Protein AF-A0A0F6SR73-F1 (afdb_monomer_lite)

Organism: NCBI:txid92706

Structure (mmCIF, N/CA/C/O backbone):
data_AF-A0A0F6SR73-F1
#
_entry.id   AF-A0A0F6SR73-F1
#
loop_
_atom_site.group_PDB
_atom_site.id
_atom_site.type_symbol
_atom_site.label_atom_id
_atom_site.label_alt_id
_atom_site.label_comp_id
_atom_site.label_asym_id
_atom_site.label_entity_id
_atom_site.label_seq_id
_atom_site.pdbx_PDB_ins_code
_atom_site.Cartn_x
_atom_site.Cartn_y
_atom_site.Cartn_z
_atom_site.occupancy
_atom_site.B_iso_or_equiv
_atom_site.auth_seq_id
_atom_site.auth_comp_id
_atom_site.auth_asym_id
_atom_site.auth_atom_id
_atom_site.pdbx_PDB_model_num
ATOM 1 N N . MET A 1 1 ? 12.366 27.477 107.541 1.00 44.00 1 MET A N 1
ATOM 2 C CA . MET A 1 1 ? 12.687 28.907 107.721 1.00 44.00 1 MET A CA 1
ATOM 3 C C . MET A 1 1 ? 12.053 29.661 106.568 1.00 44.00 1 MET A C 1
ATOM 5 O O . MET A 1 1 ? 12.376 29.360 105.429 1.00 44.00 1 MET A O 1
ATOM 9 N N . SER A 1 2 ? 11.063 30.504 106.866 1.00 47.75 2 SER A N 1
ATOM 10 C CA . SER A 1 2 ? 10.222 31.200 105.885 1.00 47.75 2 SER A CA 1
ATOM 11 C C . SER A 1 2 ? 10.788 32.595 105.646 1.00 47.75 2 SER A C 1
ATOM 13 O O . SER A 1 2 ? 11.017 33.320 106.612 1.00 47.75 2 SER A O 1
ATOM 15 N N . ILE A 1 3 ? 11.030 32.960 104.387 1.00 51.16 3 ILE A N 1
ATOM 16 C CA . ILE A 1 3 ? 11.441 34.321 104.022 1.00 51.16 3 ILE A CA 1
ATOM 17 C C . ILE A 1 3 ? 10.222 35.239 104.234 1.00 51.16 3 ILE A C 1
ATOM 19 O O . ILE A 1 3 ? 9.127 34.881 103.789 1.00 51.16 3 ILE A O 1
ATOM 23 N N . PRO A 1 4 ? 10.355 36.370 104.946 1.00 61.31 4 PRO A N 1
ATOM 24 C CA . PRO A 1 4 ? 9.242 37.281 105.182 1.00 61.31 4 PRO A CA 1
ATOM 25 C C . PRO A 1 4 ? 8.811 37.985 103.886 1.00 61.31 4 PRO A C 1
ATOM 27 O O . PRO A 1 4 ? 9.638 38.387 103.070 1.00 61.31 4 PRO A O 1
ATOM 30 N N . PHE A 1 5 ? 7.494 38.146 103.729 1.00 57.53 5 PHE A N 1
ATOM 31 C CA . PHE A 1 5 ? 6.799 38.689 102.551 1.00 57.53 5 PHE A CA 1
ATOM 32 C C . PHE A 1 5 ? 7.302 40.073 102.091 1.00 57.53 5 PHE A C 1
ATOM 34 O O . PHE A 1 5 ? 7.187 40.413 100.919 1.00 57.53 5 PHE A O 1
ATOM 41 N N . SER A 1 6 ? 7.942 40.841 102.974 1.00 59.91 6 SER A N 1
ATOM 42 C CA . SER A 1 6 ? 8.543 42.139 102.650 1.00 59.91 6 SER A CA 1
ATOM 43 C C . SER A 1 6 ? 9.706 42.058 101.651 1.00 59.91 6 SER A C 1
ATOM 45 O O . SER A 1 6 ? 9.922 43.003 100.910 1.00 59.91 6 SER A O 1
ATOM 47 N N . VAL A 1 7 ? 10.417 40.926 101.568 1.00 59.66 7 VAL A N 1
ATOM 48 C CA . VAL A 1 7 ? 11.547 40.745 100.631 1.00 59.66 7 VAL A CA 1
ATOM 49 C C . VAL A 1 7 ? 11.074 40.453 99.197 1.00 59.66 7 VAL A C 1
ATOM 51 O O . VAL A 1 7 ? 11.811 40.675 98.241 1.00 59.66 7 VAL A O 1
ATOM 54 N N . LEU A 1 8 ? 9.838 39.968 99.024 1.00 55.62 8 LEU A N 1
ATOM 55 C CA . LEU A 1 8 ? 9.248 39.702 97.704 1.00 55.62 8 LEU A CA 1
ATOM 56 C C . LEU A 1 8 ? 8.640 40.956 97.061 1.00 55.62 8 LEU A C 1
ATOM 58 O O . LEU A 1 8 ? 8.553 41.018 95.837 1.00 55.62 8 LEU A O 1
ATOM 62 N N . GLN A 1 9 ? 8.254 41.953 97.862 1.00 57.72 9 GLN A N 1
ATOM 63 C CA . GLN A 1 9 ? 7.659 43.190 97.355 1.00 57.72 9 GLN A CA 1
ATOM 64 C C . GLN A 1 9 ? 8.717 44.120 96.735 1.00 57.72 9 GLN A C 1
ATOM 66 O O . GLN A 1 9 ? 8.489 44.655 95.654 1.00 57.72 9 GLN A O 1
ATOM 71 N N . ASP A 1 10 ? 9.918 44.189 97.322 1.00 55.91 10 ASP A N 1
ATOM 72 C CA . ASP A 1 10 ? 11.043 44.969 96.775 1.00 55.91 10 ASP A CA 1
ATOM 73 C C . ASP A 1 10 ? 11.537 44.443 95.407 1.00 55.91 10 ASP A C 1
ATOM 75 O O . ASP A 1 10 ? 12.129 45.187 94.629 1.00 55.91 10 ASP A O 1
ATOM 79 N N . TYR A 1 11 ? 11.270 43.173 95.070 1.00 54.72 11 TYR A N 1
ATOM 80 C CA . TYR A 1 11 ? 11.600 42.594 93.758 1.00 54.72 11 TYR A CA 1
ATOM 81 C C . TYR A 1 11 ? 10.580 42.926 92.660 1.00 54.72 11 TYR A C 1
ATOM 83 O O . TYR A 1 11 ? 10.927 42.885 91.479 1.00 54.72 11 TYR A O 1
ATOM 91 N N . LEU A 1 12 ? 9.333 43.240 93.024 1.00 56.53 12 LEU A N 1
ATOM 92 C CA . LEU A 1 12 ? 8.266 43.547 92.067 1.00 56.53 12 LEU A CA 1
ATOM 93 C C . LEU A 1 12 ? 8.214 45.037 91.703 1.00 56.53 12 LEU A C 1
ATOM 95 O O . LEU A 1 12 ? 7.839 45.357 90.578 1.00 56.53 12 LEU A O 1
ATOM 99 N N . ASP A 1 13 ? 8.694 45.924 92.579 1.00 53.78 13 ASP A N 1
ATOM 100 C CA . ASP A 1 13 ? 8.765 47.370 92.309 1.00 53.78 13 ASP A CA 1
ATOM 101 C C . ASP A 1 13 ? 10.024 47.791 91.512 1.00 53.78 13 ASP A C 1
ATOM 103 O O . ASP A 1 13 ? 10.129 48.935 91.068 1.00 53.78 13 ASP A O 1
ATOM 107 N N . LEU A 1 14 ? 10.960 46.863 91.248 1.00 54.62 14 LEU A N 1
ATOM 108 C CA . LEU A 1 14 ? 12.099 47.067 90.333 1.00 54.62 14 LEU A CA 1
ATOM 109 C C . LEU A 1 14 ? 11.785 46.751 88.857 1.00 54.62 14 LEU A C 1
ATOM 111 O O . LEU A 1 14 ? 12.631 46.989 87.993 1.00 54.62 14 LEU A O 1
ATOM 115 N N . ILE A 1 15 ? 10.588 46.243 88.540 1.00 50.44 15 ILE A N 1
ATOM 116 C CA . ILE A 1 15 ? 10.150 45.985 87.159 1.00 50.44 15 ILE A CA 1
ATOM 117 C C . ILE A 1 15 ? 9.295 47.165 86.679 1.00 50.44 15 ILE A C 1
ATOM 119 O O . ILE A 1 15 ? 8.089 47.064 86.485 1.00 50.44 15 ILE A O 1
ATOM 123 N N . SER A 1 16 ? 9.947 48.305 86.461 1.00 47.47 16 SER A N 1
ATOM 124 C CA . SER A 1 16 ? 9.515 49.241 85.419 1.00 47.47 16 SER A CA 1
ATOM 125 C C . SER A 1 16 ? 10.262 48.827 84.155 1.00 47.47 16 SER A C 1
ATOM 127 O O . SER A 1 16 ? 11.493 48.743 84.207 1.00 47.47 16 SER A O 1
ATOM 129 N N . PRO A 1 17 ? 9.579 48.481 83.046 1.00 48.19 17 PRO A N 1
ATOM 130 C CA . PRO A 1 17 ? 9.377 49.539 82.061 1.00 48.19 17 PRO A CA 1
ATOM 131 C C . PRO A 1 17 ? 8.200 49.340 81.086 1.00 48.19 17 PRO A C 1
ATOM 133 O O . PRO A 1 17 ? 8.008 48.317 80.428 1.00 48.19 17 PRO A O 1
ATOM 136 N N . GLU A 1 18 ? 7.494 50.439 80.890 1.00 52.59 18 GLU A N 1
ATOM 137 C CA . GLU A 1 18 ? 7.275 51.102 79.602 1.00 52.59 18 GLU A CA 1
ATOM 138 C C . GLU A 1 18 ? 8.336 50.755 78.519 1.00 52.59 18 GLU A C 1
ATOM 140 O O . GLU A 1 18 ? 9.248 51.525 78.245 1.00 52.59 18 GLU A O 1
ATOM 145 N N . ALA A 1 19 ? 8.261 49.553 77.933 1.00 56.28 19 ALA A N 1
ATOM 146 C CA . ALA A 1 19 ? 9.063 49.118 76.778 1.00 56.28 19 ALA A CA 1
ATOM 147 C C . ALA A 1 19 ? 8.481 47.857 76.101 1.00 56.28 19 ALA A C 1
ATOM 149 O O . ALA A 1 19 ? 9.220 46.964 75.683 1.00 56.28 19 ALA A O 1
ATOM 150 N N . LEU A 1 20 ? 7.153 47.745 75.987 1.00 50.66 20 LEU A N 1
ATOM 151 C CA . LEU A 1 20 ? 6.563 46.729 75.110 1.00 50.66 20 LEU A CA 1
ATOM 152 C C . LEU A 1 20 ? 6.648 47.222 73.653 1.00 50.66 20 LEU A C 1
ATOM 154 O O . LEU A 1 20 ? 6.123 48.299 73.358 1.00 50.66 20 LEU A O 1
ATOM 158 N N . PRO A 1 21 ? 7.289 46.482 72.728 1.00 51.91 21 PRO A N 1
ATOM 159 C CA . PRO A 1 21 ? 7.295 46.854 71.319 1.00 51.91 21 PRO A CA 1
ATOM 160 C C . PRO A 1 21 ? 5.857 46.838 70.785 1.00 51.91 21 PRO A C 1
ATOM 162 O O . PRO A 1 21 ? 5.135 45.854 70.954 1.00 51.91 21 PRO A O 1
ATOM 165 N N . GLN A 1 22 ? 5.429 47.935 70.151 1.00 57.31 22 GLN A N 1
ATOM 166 C CA . GLN A 1 22 ? 4.126 48.002 69.490 1.00 57.31 22 GLN A CA 1
ATOM 167 C C . GLN A 1 22 ? 4.015 46.870 68.461 1.00 57.31 22 GLN A C 1
ATOM 169 O O . GLN A 1 22 ? 4.850 46.742 67.566 1.00 57.31 22 GLN A O 1
ATOM 174 N N . ILE A 1 23 ? 2.969 46.053 68.587 1.00 57.34 23 ILE A N 1
ATOM 175 C CA . ILE A 1 23 ? 2.587 45.072 67.570 1.00 57.34 23 ILE A CA 1
ATOM 176 C C . ILE A 1 23 ? 2.265 45.860 66.287 1.00 57.34 23 ILE A C 1
ATOM 178 O O . ILE A 1 23 ? 1.437 46.773 66.353 1.00 57.34 23 ILE A O 1
ATOM 182 N N . PRO A 1 24 ? 2.878 45.555 65.126 1.00 54.38 24 PRO A N 1
ATOM 183 C CA . PRO A 1 24 ? 2.507 46.200 63.873 1.00 54.38 24 PRO A CA 1
ATOM 184 C C . PRO A 1 24 ? 1.019 45.957 63.602 1.00 54.38 24 PRO A C 1
ATOM 186 O O . PRO A 1 24 ? 0.569 44.809 63.618 1.00 54.38 24 PRO A O 1
ATOM 189 N N . GLN A 1 25 ? 0.245 47.020 63.370 1.00 66.69 25 GLN A N 1
ATOM 190 C CA . GLN A 1 25 ? -1.145 46.868 62.942 1.00 66.69 25 GLN A CA 1
ATOM 191 C C . GLN A 1 25 ? -1.202 46.033 61.648 1.00 66.69 25 GLN A C 1
ATOM 193 O O . GLN A 1 25 ? -0.361 46.229 60.765 1.00 66.69 25 GLN A O 1
ATOM 198 N N . PRO A 1 26 ? -2.172 45.109 61.504 1.00 62.34 26 PRO A N 1
ATOM 199 C CA . PRO A 1 26 ? -2.352 44.386 60.253 1.00 62.34 26 PRO A CA 1
ATOM 200 C C . PRO A 1 26 ? -2.667 45.377 59.118 1.00 62.34 26 PRO A C 1
ATOM 202 O O . PRO A 1 26 ? -3.380 46.359 59.351 1.00 62.34 26 PRO A O 1
ATOM 205 N N . PRO A 1 27 ? -2.151 45.155 57.894 1.00 60.66 27 PRO A N 1
ATOM 206 C CA . PRO A 1 27 ? -2.441 46.030 56.765 1.00 60.66 27 PRO A CA 1
ATOM 207 C C . PRO A 1 27 ? -3.949 46.053 56.488 1.00 60.66 27 PRO A C 1
ATOM 209 O O . PRO A 1 27 ? -4.635 45.038 56.628 1.00 60.66 27 PRO A O 1
ATOM 212 N N . ALA A 1 28 ? -4.461 47.226 56.105 1.00 67.06 28 ALA A N 1
ATOM 213 C CA . ALA A 1 28 ? -5.869 47.428 55.781 1.00 67.06 28 ALA A CA 1
ATOM 214 C C . ALA A 1 28 ? -6.367 46.397 54.742 1.00 67.06 28 ALA A C 1
ATOM 216 O O . ALA A 1 28 ? -5.596 46.006 53.857 1.00 67.06 28 ALA A O 1
ATOM 217 N N . PRO A 1 29 ? -7.639 45.953 54.817 1.00 60.03 29 PRO A N 1
ATOM 218 C CA . PRO A 1 29 ? -8.189 45.004 53.857 1.00 60.03 29 PRO A CA 1
ATOM 219 C C . PRO A 1 29 ? -8.080 45.566 52.436 1.00 60.03 29 PRO A C 1
ATOM 221 O O . PRO A 1 29 ? -8.401 46.730 52.188 1.00 60.03 29 PRO A O 1
ATOM 224 N N . ALA A 1 30 ? -7.603 44.734 51.508 1.00 60.28 30 ALA A N 1
ATOM 225 C CA . ALA A 1 30 ? -7.489 45.095 50.101 1.00 60.28 30 ALA A CA 1
ATOM 226 C C . ALA A 1 30 ? -8.855 45.555 49.549 1.00 60.28 30 ALA A C 1
ATOM 228 O O . ALA A 1 30 ? -9.883 44.988 49.937 1.00 60.28 30 ALA A O 1
ATOM 229 N N . PRO A 1 31 ? -8.897 46.555 48.648 1.00 60.16 31 PRO A N 1
ATOM 230 C CA . PRO A 1 31 ? -10.146 46.989 48.037 1.00 60.16 31 PRO A CA 1
ATOM 231 C C . PRO A 1 31 ? -10.818 45.809 47.325 1.00 60.16 31 PRO A C 1
ATOM 233 O O . PRO A 1 31 ? -10.180 45.091 46.553 1.00 60.16 31 PRO A O 1
ATOM 236 N N . THR A 1 32 ? -12.107 45.607 47.612 1.00 62.19 32 THR A N 1
ATOM 237 C CA . THR A 1 32 ? -12.962 44.586 46.997 1.00 62.19 32 THR A CA 1
ATOM 238 C C . THR A 1 32 ? -12.796 44.617 45.480 1.00 62.19 32 THR A C 1
ATOM 240 O O . THR A 1 32 ? -13.042 45.646 44.850 1.00 62.19 32 THR A O 1
ATOM 243 N N . ALA A 1 33 ? -12.360 43.496 44.898 1.00 58.34 33 ALA A N 1
ATOM 244 C CA . ALA A 1 33 ? -12.212 43.365 43.454 1.00 58.34 33 ALA A CA 1
ATOM 245 C C . ALA A 1 33 ? -13.537 43.732 42.749 1.00 58.34 33 ALA A C 1
ATOM 247 O O . ALA A 1 33 ? -14.601 43.336 43.239 1.00 58.34 33 ALA A O 1
ATOM 248 N N . PRO A 1 34 ? -13.507 44.461 41.617 1.00 58.25 34 PRO A N 1
ATOM 249 C CA . PRO A 1 34 ? -14.713 44.756 40.850 1.00 58.25 34 PRO A CA 1
ATOM 250 C C . PRO A 1 34 ? -15.456 43.456 40.524 1.00 58.25 34 PRO A C 1
ATOM 252 O O . PRO A 1 34 ? -14.862 42.524 39.979 1.00 58.25 34 PRO A O 1
ATOM 255 N N . GLN A 1 35 ? -16.745 43.380 40.868 1.00 60.75 35 GLN A N 1
ATOM 256 C CA . GLN A 1 35 ? -17.596 42.265 40.454 1.00 60.75 35 GLN A CA 1
ATOM 257 C C . GLN A 1 35 ? -17.617 42.213 38.922 1.00 60.75 35 GLN A C 1
ATOM 259 O O . GLN A 1 35 ? -18.078 43.149 38.269 1.00 60.75 35 GLN A O 1
ATOM 264 N N . LEU A 1 36 ? -17.095 41.124 38.353 1.00 60.41 36 LEU A N 1
ATOM 265 C CA . LEU A 1 36 ? -17.263 40.822 36.935 1.00 60.41 36 LEU A CA 1
ATOM 266 C C . LEU A 1 36 ? -18.766 40.728 36.617 1.00 60.41 36 LEU A C 1
ATOM 268 O O . LEU A 1 36 ? -19.517 40.186 37.435 1.00 60.41 36 LEU A O 1
ATOM 272 N N . PRO A 1 37 ? -19.216 41.230 35.451 1.00 65.12 37 PRO A N 1
ATOM 273 C CA . PRO A 1 37 ? -20.601 41.069 35.032 1.00 65.12 37 PRO A CA 1
ATOM 274 C C . PRO A 1 37 ? -20.981 39.578 35.020 1.00 65.12 37 PRO A C 1
ATOM 276 O O . PRO A 1 37 ? -20.124 38.732 34.732 1.00 65.12 37 PRO A O 1
ATOM 279 N N . PRO A 1 38 ? -22.243 39.236 35.337 1.00 67.25 38 PRO A N 1
ATOM 280 C CA . PRO A 1 38 ? -22.699 37.853 35.321 1.00 67.25 38 PRO A CA 1
ATOM 281 C C . PRO A 1 38 ? -22.461 37.250 33.936 1.00 67.25 38 PRO A C 1
ATOM 283 O O . PRO A 1 38 ? -22.735 37.883 32.914 1.00 67.25 38 PRO A O 1
ATOM 286 N N . ALA A 1 39 ? -21.911 36.035 33.908 1.00 64.12 39 ALA A N 1
ATOM 287 C CA . ALA A 1 39 ? -21.639 35.339 32.660 1.00 64.12 39 ALA A CA 1
ATOM 288 C C . ALA A 1 39 ? -22.947 35.181 31.854 1.00 64.12 39 ALA A C 1
ATOM 290 O O . ALA A 1 39 ? -23.986 34.881 32.450 1.00 64.12 39 ALA A O 1
ATOM 291 N N . PRO A 1 40 ? -22.920 35.390 30.525 1.00 68.19 40 PRO A N 1
ATOM 292 C CA . PRO A 1 40 ? -24.111 35.286 29.687 1.00 68.19 40 PRO A CA 1
ATOM 293 C C . PRO A 1 40 ? -24.724 33.887 29.787 1.00 68.19 40 PRO A C 1
ATOM 295 O O . PRO A 1 40 ? -23.991 32.897 29.863 1.00 68.19 40 PRO A O 1
ATOM 298 N N . ASP A 1 41 ? -26.056 33.802 29.778 1.00 70.44 41 ASP A N 1
ATOM 299 C CA . ASP A 1 41 ? -26.770 32.529 29.884 1.00 70.44 41 ASP A CA 1
ATOM 300 C C . ASP A 1 41 ? -26.308 31.566 28.765 1.00 70.44 41 ASP A C 1
ATOM 302 O O . ASP A 1 41 ? -26.411 31.915 27.584 1.00 70.44 41 ASP A O 1
ATOM 306 N N . PRO A 1 42 ? -25.797 30.365 29.099 1.00 62.00 42 PRO A N 1
ATOM 307 C CA . PRO A 1 42 ? -25.338 29.370 28.128 1.00 62.00 42 PRO A CA 1
ATOM 308 C C . PRO A 1 42 ? -26.367 28.980 27.062 1.00 62.00 42 PRO A C 1
ATOM 310 O O . PRO A 1 42 ? -25.973 28.514 25.989 1.00 62.00 42 PRO A O 1
ATOM 313 N N . HIS A 1 43 ? -27.660 29.162 27.332 1.00 63.00 43 HIS A N 1
ATOM 314 C CA . HIS A 1 43 ? -28.738 28.861 26.388 1.00 63.00 43 HIS A CA 1
ATOM 315 C C . HIS A 1 43 ? -29.112 30.033 25.471 1.00 63.00 43 HIS A C 1
ATOM 317 O O . HIS A 1 43 ? -29.826 29.822 24.495 1.00 63.00 43 HIS A O 1
ATOM 323 N N . SER A 1 44 ? -28.607 31.238 25.747 1.00 66.69 44 SER A N 1
ATOM 324 C CA . SER A 1 44 ? -28.856 32.448 24.948 1.00 66.69 44 SER A CA 1
ATOM 325 C C . SER A 1 44 ? -27.734 32.755 23.943 1.00 66.69 44 SER A C 1
ATOM 327 O O . SER A 1 44 ? -27.795 33.760 23.240 1.00 66.69 44 SER A O 1
ATOM 329 N N . ILE A 1 45 ? -26.694 31.916 23.881 1.00 73.44 45 ILE A N 1
ATOM 330 C CA . ILE A 1 45 ? -25.553 32.077 22.969 1.00 73.44 45 ILE A CA 1
ATOM 331 C C . ILE A 1 45 ? -25.863 31.414 21.623 1.00 73.44 45 ILE A C 1
ATOM 333 O O . ILE A 1 45 ? -26.167 30.221 21.566 1.00 73.44 45 ILE A O 1
ATOM 337 N N . GLU A 1 46 ? -25.718 32.169 20.532 1.00 78.31 46 GLU A N 1
ATOM 338 C CA . GLU A 1 46 ? -25.704 31.611 19.179 1.00 78.31 46 GLU A CA 1
ATOM 339 C C . GLU A 1 46 ? -24.395 30.848 18.947 1.00 78.31 46 GLU A C 1
ATOM 341 O O . GLU A 1 46 ? -23.305 31.419 18.887 1.00 78.31 46 GLU A O 1
ATOM 346 N N . TRP A 1 47 ? -24.499 29.523 18.858 1.00 82.94 47 TRP A N 1
ATOM 347 C CA . TRP A 1 47 ? -23.349 28.651 18.646 1.00 82.94 47 TRP A CA 1
ATOM 348 C C . TRP A 1 47 ? -23.006 28.538 17.157 1.00 82.94 47 TRP A C 1
ATOM 350 O O . TRP A 1 47 ? -23.913 28.364 16.341 1.00 82.94 47 TRP A O 1
ATOM 360 N N . PRO A 1 48 ? -21.712 28.537 16.783 1.00 84.00 48 PRO A N 1
ATOM 361 C CA . PRO A 1 48 ? -21.321 28.196 15.424 1.00 84.00 48 PRO A CA 1
ATOM 362 C C . PRO A 1 48 ? -21.739 26.754 15.117 1.00 84.00 48 PRO A C 1
ATOM 364 O O . PRO A 1 48 ? -21.489 25.834 15.909 1.00 84.00 48 PRO A O 1
ATOM 367 N N . ILE A 1 49 ? -22.399 26.583 13.970 1.00 87.75 49 ILE A N 1
ATOM 368 C CA . ILE A 1 49 ? -22.893 25.297 13.485 1.00 87.75 49 ILE A CA 1
ATOM 369 C C . ILE A 1 49 ? -21.894 24.726 12.488 1.00 87.75 49 ILE A C 1
ATOM 371 O O . ILE A 1 49 ? -21.583 25.350 11.478 1.00 87.75 49 ILE A O 1
ATOM 375 N N . PHE A 1 50 ? -21.432 23.513 12.766 1.00 85.12 50 PHE A N 1
ATOM 376 C CA . PHE A 1 50 ? -20.528 22.756 11.915 1.00 85.12 50 PHE A CA 1
ATOM 377 C C . PHE A 1 50 ? -21.346 21.738 11.111 1.00 85.12 50 PHE A C 1
ATOM 379 O O . PHE A 1 50 ? -21.761 20.709 11.666 1.00 85.12 50 PHE A O 1
ATOM 386 N N . PRO A 1 51 ? -21.640 22.007 9.826 1.00 83.12 51 PRO A N 1
ATOM 387 C CA . PRO A 1 51 ? -22.332 21.046 8.987 1.00 83.12 51 PRO A CA 1
ATOM 388 C C . PRO A 1 51 ? -21.420 19.840 8.711 1.00 83.12 51 PRO A C 1
ATOM 390 O O . PRO A 1 51 ? -20.207 19.995 8.577 1.00 83.12 51 PRO A O 1
ATOM 393 N N . PRO A 1 52 ? -21.978 18.623 8.649 1.00 83.12 52 PRO A N 1
ATOM 394 C CA . PRO A 1 52 ? -21.222 17.468 8.197 1.00 83.12 52 PRO A CA 1
ATOM 395 C C . PRO A 1 52 ? -21.030 17.517 6.679 1.00 83.12 52 PRO A C 1
ATOM 397 O O . PRO A 1 52 ? -21.987 17.755 5.944 1.00 83.12 52 PRO A O 1
ATOM 400 N N . ASP A 1 53 ? -19.827 17.204 6.210 1.00 77.38 53 ASP A N 1
ATOM 401 C CA . ASP A 1 53 ? -19.499 17.147 4.779 1.00 77.38 53 ASP A CA 1
ATOM 402 C C . ASP A 1 53 ? -20.200 15.983 4.078 1.00 77.38 53 ASP A C 1
ATOM 404 O O . ASP A 1 53 ? -20.549 16.047 2.901 1.00 77.38 53 ASP A O 1
ATOM 408 N N . ARG A 1 54 ? -20.426 14.890 4.814 1.00 78.31 54 ARG A N 1
ATOM 409 C CA . ARG A 1 54 ? -21.162 13.723 4.318 1.00 78.31 54 ARG A CA 1
ATOM 410 C C . ARG A 1 54 ? -22.015 13.123 5.421 1.00 78.31 54 ARG A C 1
ATOM 412 O O . ARG A 1 54 ? -21.617 13.079 6.585 1.00 78.31 54 ARG A O 1
ATOM 419 N N . ILE A 1 55 ? -23.166 12.579 5.045 1.00 80.56 55 ILE A N 1
ATOM 420 C CA . ILE A 1 55 ? -24.001 11.750 5.917 1.00 80.56 55 ILE A CA 1
ATOM 421 C C . ILE A 1 55 ? -24.147 10.386 5.240 1.00 80.56 55 ILE A C 1
ATOM 423 O O . ILE A 1 55 ? -24.572 10.308 4.093 1.00 80.56 55 ILE A O 1
ATOM 427 N N . SER A 1 56 ? -23.740 9.308 5.911 1.00 74.12 56 SER A N 1
ATOM 428 C CA . SER A 1 56 ? -23.935 7.949 5.372 1.00 74.12 56 SER A CA 1
ATOM 429 C C . SER A 1 56 ? -25.387 7.489 5.492 1.00 74.12 56 SER A C 1
ATOM 431 O O . SER A 1 56 ? -26.160 8.034 6.279 1.00 74.12 56 SER A O 1
ATOM 433 N N . ALA A 1 57 ? -25.725 6.408 4.785 1.00 59.53 57 ALA A N 1
ATOM 434 C CA . ALA A 1 57 ? -27.052 5.793 4.795 1.00 59.53 57 ALA A CA 1
ATOM 435 C C . ALA A 1 57 ? -27.561 5.392 6.197 1.00 59.53 57 ALA A C 1
ATOM 437 O O . ALA A 1 57 ? -28.764 5.354 6.421 1.00 59.53 57 ALA A O 1
ATOM 438 N N . ASN A 1 58 ? -26.666 5.135 7.160 1.00 75.06 58 ASN A N 1
ATOM 439 C CA . ASN A 1 58 ? -27.038 4.828 8.549 1.00 75.06 58 ASN A CA 1
ATOM 440 C C . ASN A 1 58 ? -27.163 6.078 9.449 1.00 75.06 58 ASN A C 1
ATOM 442 O O . ASN A 1 58 ? -27.243 5.955 10.671 1.00 75.06 58 ASN A O 1
ATOM 446 N N . GLY A 1 59 ? -27.128 7.280 8.866 1.00 73.19 59 GLY A N 1
ATOM 447 C CA . GLY A 1 59 ? -27.234 8.552 9.581 1.00 73.19 59 GLY A CA 1
ATOM 448 C C . GLY A 1 59 ? -25.936 9.039 10.230 1.00 73.19 59 GLY A C 1
ATOM 449 O O . GLY A 1 59 ? -25.941 10.091 10.873 1.00 73.19 59 GLY A O 1
ATOM 450 N N . ARG A 1 60 ? -24.803 8.330 10.075 1.00 72.19 60 ARG A N 1
ATOM 451 C CA . ARG A 1 60 ? -23.511 8.829 10.578 1.00 72.19 60 ARG A CA 1
ATOM 452 C C . ARG A 1 60 ? -23.050 10.050 9.804 1.00 72.19 60 ARG A C 1
ATOM 454 O O . ARG A 1 60 ? -23.028 10.038 8.575 1.00 72.19 60 ARG A O 1
ATOM 461 N N . ARG A 1 61 ? -22.621 11.054 10.563 1.00 79.62 61 ARG A N 1
ATOM 462 C CA . ARG A 1 61 ? -22.098 12.336 10.098 1.00 79.62 61 ARG A CA 1
ATOM 463 C C . ARG A 1 61 ? -20.577 12.281 9.992 1.00 79.62 61 ARG A C 1
ATOM 465 O O . ARG A 1 61 ? -19.908 11.854 10.935 1.00 79.62 61 ARG A O 1
ATOM 472 N N . TYR A 1 62 ? -20.049 12.722 8.862 1.00 74.44 62 TYR A N 1
ATOM 473 C CA . TYR A 1 62 ? -18.625 12.785 8.570 1.00 74.44 62 TYR A CA 1
ATOM 474 C C . TYR A 1 62 ? -18.210 14.239 8.457 1.00 74.44 62 TYR A C 1
ATOM 476 O O . TYR A 1 62 ? -18.921 15.043 7.867 1.00 74.44 62 TYR A O 1
ATOM 484 N N . TYR A 1 63 ? -17.057 14.530 9.041 1.00 77.06 63 TYR A N 1
ATOM 485 C CA . TYR A 1 63 ? -16.478 15.862 9.095 1.00 77.06 63 TYR A CA 1
ATOM 486 C C . TYR A 1 63 ? -15.054 15.794 8.555 1.00 77.06 63 TYR A C 1
ATOM 488 O O . TYR A 1 63 ? -14.330 14.846 8.882 1.00 77.06 63 TYR A O 1
ATOM 496 N N . GLU A 1 64 ? -14.643 16.772 7.773 1.00 70.94 64 GLU A N 1
ATOM 497 C CA . GLU A 1 64 ? -13.296 16.959 7.272 1.00 70.94 64 GLU A CA 1
ATOM 498 C C . GLU A 1 64 ? -12.339 17.196 8.455 1.00 70.94 64 GLU A C 1
ATOM 500 O O . GLU A 1 64 ? -12.748 17.742 9.489 1.00 70.94 64 GLU A O 1
ATOM 505 N N . PRO A 1 65 ? -11.061 16.772 8.370 1.00 64.12 65 PRO A N 1
ATOM 506 C CA . PRO A 1 65 ? -10.090 17.016 9.433 1.00 64.12 65 PRO A CA 1
ATOM 507 C C . PRO A 1 65 ? -10.011 18.478 9.896 1.00 64.12 65 PRO A C 1
ATOM 509 O O . PRO A 1 65 ? -9.907 18.715 11.100 1.00 64.12 65 PRO A O 1
ATOM 512 N N . GLN A 1 66 ? -10.118 19.447 8.980 1.00 64.38 66 GLN A N 1
ATOM 513 C CA . GLN A 1 66 ? -10.084 20.878 9.306 1.00 64.38 66 GLN A CA 1
ATOM 514 C C . GLN A 1 66 ? -11.303 21.294 10.145 1.00 64.38 66 GLN A C 1
ATOM 516 O O . GLN A 1 66 ? -11.138 21.830 11.241 1.00 64.38 66 GLN A O 1
ATOM 521 N N . THR A 1 67 ? -12.509 20.910 9.723 1.00 75.12 67 THR A N 1
ATOM 522 C CA . THR A 1 67 ? -13.770 21.143 10.448 1.00 75.12 67 THR A CA 1
ATOM 523 C C . THR A 1 67 ? -13.744 20.547 11.859 1.00 75.12 67 THR A C 1
ATOM 525 O O . THR A 1 67 ? -14.189 21.170 12.826 1.00 75.12 67 THR A O 1
ATOM 528 N N . ARG A 1 68 ? -13.163 19.349 12.024 1.00 74.38 68 ARG A N 1
ATOM 529 C CA . ARG A 1 68 ? -12.987 18.726 13.351 1.00 74.38 68 ARG A CA 1
ATOM 530 C C . ARG A 1 68 ? -12.021 19.514 14.231 1.00 74.38 68 ARG A C 1
ATOM 532 O O . ARG A 1 68 ? -12.268 19.632 15.428 1.00 74.38 68 ARG A O 1
ATOM 539 N N . LEU A 1 69 ? -10.922 20.019 13.673 1.00 66.88 69 LEU A N 1
ATOM 540 C CA . LEU A 1 69 ? -9.933 20.803 14.419 1.00 66.88 69 LEU A CA 1
ATOM 541 C C . LEU A 1 69 ? -10.527 22.121 14.917 1.00 66.88 69 LEU A C 1
ATOM 543 O O . LEU A 1 69 ? -10.353 22.456 16.089 1.00 66.88 69 LEU A O 1
ATOM 547 N N . GLU A 1 70 ? -11.271 22.829 14.069 1.00 75.31 70 GLU A N 1
ATOM 548 C CA . GLU A 1 70 ? -11.956 24.067 14.448 1.00 75.31 70 GLU A CA 1
ATOM 549 C C . GLU A 1 70 ? -13.004 23.828 15.535 1.00 75.31 70 GLU A C 1
ATOM 551 O O . GLU A 1 70 ? -12.971 24.489 16.578 1.00 75.31 70 GLU A O 1
ATOM 556 N N . PHE A 1 71 ? -13.858 22.812 15.357 1.00 86.25 71 PHE A N 1
ATOM 557 C CA . PHE A 1 71 ? -14.826 22.398 16.373 1.00 86.25 71 PHE A CA 1
ATOM 558 C C . PHE A 1 71 ? -14.144 22.136 17.722 1.00 86.25 71 PHE A C 1
ATOM 560 O O . PHE A 1 71 ? -14.591 22.593 18.776 1.00 86.25 71 PHE A O 1
ATOM 567 N N . MET A 1 72 ? -13.028 21.407 17.694 1.00 81.56 72 MET A N 1
ATOM 568 C CA . MET A 1 72 ? -12.305 21.000 18.894 1.00 81.56 72 MET A CA 1
ATOM 569 C C . MET A 1 72 ? -11.559 22.154 19.566 1.00 81.56 72 MET A C 1
ATOM 571 O O . MET A 1 72 ? -11.484 22.194 20.799 1.00 81.56 72 MET A O 1
ATOM 575 N N . ARG A 1 73 ? -11.068 23.124 18.789 1.00 77.62 73 ARG A N 1
ATOM 576 C CA . ARG A 1 73 ? -10.491 24.369 19.306 1.00 77.62 73 ARG A CA 1
ATOM 577 C C . ARG A 1 73 ? -11.530 25.156 20.101 1.00 77.62 73 ARG A C 1
ATOM 579 O O . ARG A 1 73 ? -11.237 25.583 21.212 1.00 77.62 73 ARG A O 1
ATOM 586 N N . ILE A 1 74 ? -12.755 25.271 19.589 1.00 83.06 74 ILE A N 1
ATOM 587 C CA . ILE A 1 74 ? -13.849 25.927 20.315 1.00 83.06 74 ILE A CA 1
ATOM 588 C C . ILE A 1 74 ? -14.211 25.102 21.555 1.00 83.06 74 ILE A C 1
ATOM 590 O O . ILE A 1 74 ? -14.094 25.598 22.672 1.00 83.06 74 ILE A O 1
ATOM 594 N N . TYR A 1 75 ? -14.528 23.814 21.391 1.00 83.62 75 TYR A N 1
ATOM 595 C CA . TYR A 1 75 ? -14.961 22.933 22.483 1.00 83.62 75 TYR A CA 1
ATOM 596 C C . TYR A 1 75 ? -14.019 22.920 23.700 1.00 83.62 75 TYR A C 1
ATOM 598 O O . TYR A 1 75 ? -14.472 22.909 24.846 1.00 83.62 75 TYR A O 1
ATOM 606 N N . THR A 1 76 ? -12.703 22.908 23.469 1.00 78.12 76 THR A N 1
ATOM 607 C CA . THR A 1 76 ? -11.699 22.840 24.546 1.00 78.12 76 THR A CA 1
ATOM 608 C C . THR A 1 76 ? -11.545 24.151 25.313 1.00 78.12 76 THR A C 1
ATOM 610 O O . THR A 1 76 ? -11.242 24.109 26.506 1.00 78.12 76 THR A O 1
ATOM 613 N N . THR A 1 77 ? -11.816 25.289 24.669 1.00 78.25 77 THR A N 1
ATOM 614 C CA . THR A 1 77 ? -11.793 26.624 25.292 1.00 78.25 77 THR A CA 1
ATOM 615 C C . THR A 1 77 ? -13.081 26.966 26.044 1.00 78.25 77 THR A C 1
ATOM 617 O O . THR A 1 77 ? -13.077 27.863 26.884 1.00 78.25 77 THR A O 1
ATOM 620 N N . LEU A 1 78 ? -14.173 26.231 25.804 1.00 82.56 78 LEU A N 1
ATOM 621 C CA . LEU A 1 78 ? -15.444 26.462 26.489 1.00 82.56 78 LEU A CA 1
ATOM 622 C C . LEU A 1 78 ? -15.390 26.061 27.977 1.00 82.56 78 LEU A C 1
ATOM 624 O O . LEU A 1 78 ? -14.957 24.938 28.301 1.00 82.56 78 LEU A O 1
ATOM 628 N N . PRO A 1 79 ? -15.914 26.913 28.886 1.00 82.75 79 PRO A N 1
ATOM 629 C CA . PRO A 1 79 ? -16.130 26.539 30.279 1.00 82.75 79 PRO A CA 1
ATOM 630 C C . PRO A 1 79 ? -17.115 25.370 30.382 1.00 82.75 79 PRO A C 1
ATOM 632 O O . PRO A 1 79 ? -17.958 25.167 29.507 1.00 82.75 79 PRO A O 1
ATOM 635 N N . HIS A 1 80 ? -17.030 24.592 31.463 1.00 75.94 80 HIS A N 1
ATOM 636 C CA . HIS A 1 80 ? -17.750 23.318 31.590 1.00 75.94 80 HIS A CA 1
ATOM 637 C C . HIS A 1 80 ? -19.267 23.433 31.335 1.00 75.94 80 HIS A C 1
ATOM 639 O O . HIS A 1 80 ? -19.822 22.601 30.619 1.00 75.94 80 HIS A O 1
ATOM 645 N N . GL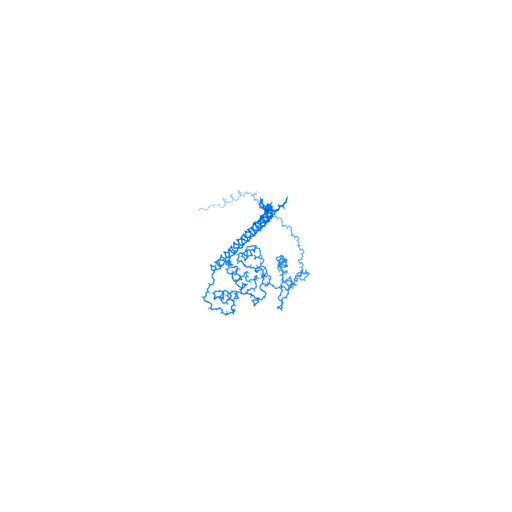Y A 1 81 ? -19.909 24.504 31.823 1.00 83.06 81 GLY A N 1
ATOM 646 C CA . GLY A 1 81 ? -21.347 24.756 31.641 1.00 83.06 81 GLY A CA 1
ATOM 647 C C . GLY A 1 81 ? -21.790 25.040 30.198 1.00 83.06 81 GLY A C 1
ATOM 648 O O . GLY A 1 81 ? -22.958 24.858 29.878 1.00 83.06 81 GLY A O 1
ATOM 649 N N . TYR A 1 82 ? -20.869 25.414 29.306 1.00 84.00 82 TYR A N 1
ATOM 650 C CA . TYR A 1 82 ? -21.172 25.783 27.916 1.00 84.00 82 TYR A CA 1
ATOM 651 C C . TYR A 1 82 ? -20.934 24.642 26.917 1.00 84.00 82 TYR A C 1
ATOM 653 O O . TYR A 1 82 ? -21.368 24.710 25.769 1.00 84.00 82 TYR A O 1
ATOM 661 N N . ARG A 1 83 ? -20.286 23.551 27.343 1.00 85.19 83 ARG A N 1
ATOM 662 C CA . ARG A 1 83 ? -19.950 22.418 26.464 1.00 85.19 83 ARG A CA 1
ATOM 663 C C . ARG A 1 83 ? -21.178 21.636 26.011 1.00 85.19 83 ARG A C 1
ATOM 665 O O . ARG A 1 83 ? -21.277 21.283 24.842 1.00 85.19 83 ARG A O 1
ATOM 672 N N . GLN A 1 84 ? -22.114 21.366 26.920 1.00 85.81 84 GLN A N 1
ATOM 673 C CA . GLN A 1 84 ? -23.326 20.607 26.600 1.00 85.81 84 GLN A CA 1
ATOM 674 C C . GLN A 1 84 ? -24.278 21.372 25.653 1.00 85.81 84 GLN A C 1
ATOM 676 O O . GLN A 1 84 ? -24.720 20.767 24.672 1.00 85.81 84 GLN A O 1
ATOM 681 N N . PRO A 1 85 ? -24.558 22.676 25.864 1.00 88.19 85 PRO A N 1
ATOM 682 C CA . PRO A 1 85 ? -25.297 23.493 24.898 1.00 88.19 85 PRO A CA 1
ATOM 683 C C . PRO A 1 85 ? -24.650 23.505 23.509 1.00 88.19 85 PRO A C 1
ATOM 685 O O . PRO A 1 85 ? -25.326 23.229 22.520 1.00 88.19 85 PRO A O 1
ATOM 688 N N . PHE A 1 86 ? -23.331 23.711 23.438 1.00 86.69 86 PHE A N 1
ATOM 689 C CA . PHE A 1 86 ? -22.584 23.717 22.177 1.00 86.69 86 PHE A CA 1
ATOM 690 C C . PHE A 1 86 ? -22.663 22.377 21.423 1.00 86.69 86 PHE A C 1
ATOM 692 O O . PHE A 1 86 ? -22.843 22.349 20.202 1.00 86.69 86 PHE A O 1
ATOM 699 N N . LEU A 1 87 ? -22.584 21.252 22.143 1.00 89.12 87 LEU A N 1
ATOM 700 C CA . LEU A 1 87 ? -22.753 19.914 21.565 1.00 89.12 87 LEU A CA 1
ATOM 701 C C . LEU A 1 87 ? -24.166 19.668 21.045 1.00 89.12 87 LEU A C 1
ATOM 703 O O . LEU A 1 87 ? -24.341 19.079 19.977 1.00 89.12 87 LEU A O 1
ATOM 707 N N . THR A 1 88 ? -25.161 20.135 21.798 1.00 88.50 88 THR A N 1
ATOM 708 C CA . THR A 1 88 ? -26.578 19.990 21.453 1.00 88.50 88 THR A CA 1
ATOM 709 C C . THR A 1 88 ? -26.904 20.787 20.192 1.00 88.50 88 THR A C 1
ATOM 711 O O . THR A 1 88 ? -27.514 20.239 19.278 1.00 88.50 88 THR A O 1
ATOM 714 N N . ALA A 1 89 ? -26.410 22.026 20.088 1.00 86.44 89 ALA A N 1
ATOM 715 C CA . ALA A 1 89 ? -26.569 22.863 18.898 1.00 86.44 89 ALA A CA 1
ATOM 716 C C . ALA A 1 89 ? -25.979 22.211 17.634 1.00 86.44 89 ALA A C 1
ATOM 718 O O . ALA A 1 89 ? -26.568 22.281 16.560 1.00 86.44 89 ALA A O 1
ATOM 719 N N . ASN A 1 90 ? -24.853 21.506 17.770 1.00 86.69 90 ASN A N 1
ATOM 720 C CA . ASN A 1 90 ? -24.178 20.836 16.656 1.00 86.69 90 ASN A CA 1
ATOM 721 C C . ASN A 1 90 ? -24.660 19.399 16.390 1.00 86.69 90 ASN A C 1
ATOM 723 O O . ASN A 1 90 ? -24.229 18.767 15.422 1.00 86.69 90 ASN A O 1
ATOM 727 N N . ASN A 1 91 ? -25.557 18.870 17.229 1.00 87.56 91 ASN A N 1
ATOM 728 C CA . ASN A 1 91 ? -25.988 17.470 17.224 1.00 87.56 91 ASN A CA 1
ATOM 729 C C . ASN A 1 91 ? -24.798 16.482 17.221 1.00 87.56 91 ASN A C 1
ATOM 731 O O . ASN A 1 91 ? -24.747 15.525 16.441 1.00 87.56 91 ASN A O 1
ATOM 735 N N . ILE A 1 92 ? -23.809 16.747 18.080 1.00 85.00 92 ILE A N 1
ATOM 736 C CA . ILE A 1 92 ? -22.609 15.920 18.251 1.00 85.00 92 ILE A CA 1
ATOM 737 C C . ILE A 1 92 ? -22.613 15.330 19.662 1.00 85.00 92 ILE A C 1
ATOM 739 O O . ILE A 1 92 ? -22.689 16.043 20.658 1.00 85.00 92 ILE A O 1
ATOM 743 N N . GLY A 1 93 ? -22.495 14.006 19.762 1.00 83.94 93 GLY A N 1
ATOM 744 C CA . GLY A 1 93 ? -22.419 13.314 21.049 1.00 83.94 93 GLY A CA 1
ATOM 745 C C . GLY A 1 93 ? -21.037 13.402 21.710 1.00 83.94 93 GLY A C 1
ATOM 746 O O . GLY A 1 93 ? -20.004 13.437 21.038 1.00 83.94 93 GLY A O 1
ATOM 747 N N . HIS A 1 94 ? -21.002 13.320 23.045 1.00 79.31 94 HIS A N 1
ATOM 748 C CA . HIS A 1 94 ? -19.760 13.262 23.840 1.00 79.31 94 HIS A CA 1
ATOM 749 C C . HIS A 1 94 ? -18.803 12.149 23.402 1.00 79.31 94 HIS A C 1
ATOM 751 O O . HIS A 1 94 ? -17.585 12.323 23.423 1.00 79.31 94 HIS A O 1
ATOM 757 N N . CYS A 1 95 ? -19.334 10.999 22.980 1.00 72.12 95 CYS A N 1
ATOM 758 C CA . CYS A 1 95 ? -18.519 9.888 22.493 1.00 72.12 95 CYS A CA 1
ATOM 759 C C . CYS A 1 95 ? -17.747 10.253 21.211 1.00 72.12 95 CYS A C 1
ATOM 761 O O . CYS A 1 95 ? -16.577 9.883 21.075 1.00 72.12 95 CYS A O 1
ATOM 763 N N . THR A 1 96 ? -18.358 11.029 20.313 1.00 78.62 96 THR A N 1
ATOM 764 C CA . THR A 1 96 ? -17.737 11.530 19.081 1.00 78.62 96 THR A CA 1
ATOM 765 C C . THR A 1 96 ? -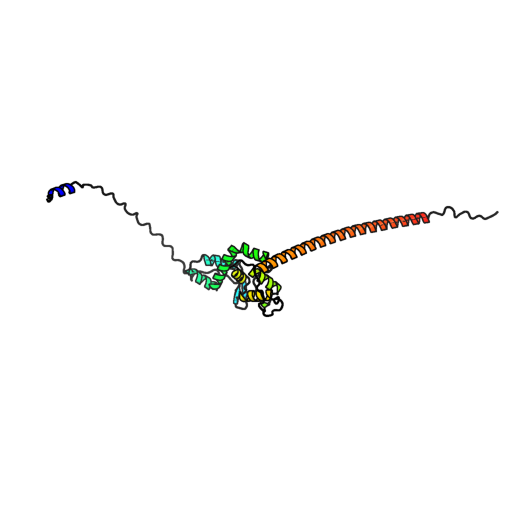16.613 12.502 19.411 1.00 78.62 96 THR A C 1
ATOM 767 O O . THR A 1 96 ? -15.495 12.324 18.937 1.00 78.62 96 THR A O 1
ATOM 770 N N . VAL A 1 97 ? -16.859 13.451 20.318 1.00 79.50 97 VAL A N 1
ATOM 771 C CA . VAL A 1 97 ? -15.836 14.395 20.793 1.00 79.50 97 VAL A CA 1
ATOM 772 C C . VAL A 1 97 ? -14.671 13.685 21.459 1.00 79.50 97 VAL A C 1
ATOM 774 O O . VAL A 1 97 ? -13.520 14.004 21.184 1.00 79.50 97 VAL A O 1
ATOM 777 N N . ARG A 1 98 ? -14.933 12.680 22.301 1.00 73.00 98 ARG A N 1
ATOM 778 C CA . ARG A 1 98 ? -13.868 11.885 22.926 1.00 73.00 98 ARG A CA 1
ATOM 779 C C . ARG A 1 98 ? -13.035 11.144 21.879 1.00 73.00 98 ARG A C 1
ATOM 781 O O . ARG A 1 98 ? -11.820 11.052 22.019 1.00 73.00 98 ARG A O 1
ATOM 788 N N . THR A 1 99 ? -13.682 10.653 20.824 1.00 71.88 99 THR A N 1
ATOM 789 C CA . THR A 1 99 ? -13.008 10.006 19.690 1.00 71.88 99 THR A CA 1
ATOM 790 C C . THR A 1 99 ? -12.146 11.008 18.926 1.00 71.88 99 THR A C 1
ATOM 792 O O . THR A 1 99 ? -11.011 10.698 18.583 1.00 71.88 99 THR A O 1
ATOM 795 N N . TRP A 1 100 ? -12.635 12.230 18.716 1.00 73.62 100 TRP A N 1
ATOM 796 C CA . TRP A 1 100 ? -11.879 13.294 18.057 1.00 73.62 100 TRP A CA 1
ATOM 797 C C . TRP A 1 100 ? -10.741 13.836 18.924 1.00 73.62 100 TRP A C 1
ATOM 799 O O . TRP A 1 100 ? -9.661 14.054 18.402 1.00 73.62 100 TRP A O 1
ATOM 809 N N . LEU A 1 101 ? -10.916 13.975 20.241 1.00 66.19 101 LEU A N 1
ATOM 810 C CA . LEU A 1 101 ? -9.843 14.316 21.188 1.00 66.19 101 LEU A CA 1
ATOM 811 C C . LEU A 1 101 ? -8.749 13.255 21.210 1.00 66.19 101 LEU A C 1
ATOM 813 O O . LEU A 1 101 ? -7.562 13.583 21.216 1.00 66.19 101 LEU A O 1
ATOM 817 N N . ALA A 1 102 ? -9.141 11.981 21.193 1.00 61.75 102 ALA A N 1
ATOM 818 C CA . ALA A 1 102 ? -8.197 10.886 21.050 1.00 61.75 102 ALA A CA 1
ATOM 819 C C . ALA A 1 102 ? -7.475 11.002 19.703 1.00 61.75 102 ALA A C 1
ATOM 821 O O . ALA A 1 102 ? -6.252 10.987 19.679 1.00 61.75 102 ALA A O 1
ATOM 822 N N . ALA A 1 103 ? -8.195 11.242 18.606 1.00 54.50 103 ALA A N 1
ATOM 823 C CA . ALA A 1 103 ? -7.592 11.433 17.293 1.00 54.50 103 ALA A CA 1
ATOM 824 C C . ALA A 1 103 ? -6.677 12.667 17.227 1.00 54.50 103 ALA A C 1
ATOM 826 O O . ALA A 1 103 ? -5.624 12.564 16.631 1.00 54.50 103 ALA A O 1
ATOM 827 N N . ILE A 1 104 ? -6.999 13.800 17.860 1.00 55.25 104 ILE A N 1
ATOM 828 C CA . ILE A 1 104 ? -6.205 15.045 17.824 1.00 55.25 104 ILE A CA 1
ATOM 829 C C . ILE A 1 104 ? -4.975 14.978 18.732 1.00 55.25 104 ILE A C 1
ATOM 831 O O . ILE A 1 104 ? -3.894 15.428 18.350 1.00 55.25 104 ILE A O 1
ATOM 835 N N . SER A 1 105 ? -5.103 14.371 19.914 1.00 48.78 105 SER A N 1
ATOM 836 C CA . SER A 1 105 ? -3.937 14.031 20.746 1.00 48.78 105 SER A CA 1
ATOM 837 C C . SER A 1 105 ? -3.049 12.979 20.073 1.00 48.78 105 SER A C 1
ATOM 839 O O . SER A 1 105 ? -1.843 12.937 20.306 1.00 48.78 105 SER A O 1
ATOM 841 N N . THR A 1 106 ? -3.635 12.185 19.174 1.00 42.00 106 THR A N 1
ATOM 842 C CA . THR A 1 106 ? -2.908 11.334 18.235 1.00 42.00 106 THR A CA 1
ATOM 843 C C . THR A 1 106 ? -2.339 12.158 17.070 1.00 42.00 106 THR A C 1
ATOM 845 O O . THR A 1 106 ? -1.188 11.945 16.742 1.00 42.00 106 THR A O 1
ATOM 848 N N . PHE A 1 107 ? -3.033 13.167 16.513 1.00 34.97 107 PHE A N 1
ATOM 849 C CA . PHE A 1 107 ? -2.581 13.985 15.367 1.00 34.97 107 PHE A CA 1
ATOM 850 C C . PHE A 1 107 ? -1.391 14.879 15.694 1.00 34.97 10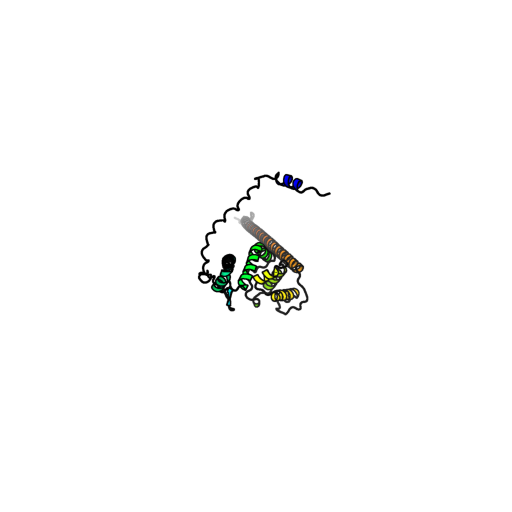7 PHE A C 1
ATOM 852 O O . PHE A 1 107 ? -0.462 14.993 14.904 1.00 34.97 107 PHE A O 1
ATOM 859 N N . SER A 1 108 ? -1.358 15.420 16.908 1.00 38.19 108 SER A N 1
ATOM 860 C CA . SER A 1 108 ? -0.179 16.103 17.457 1.00 38.19 108 SER A CA 1
ATOM 861 C C . SER A 1 108 ? 1.018 15.160 17.684 1.00 38.19 108 SER A C 1
ATOM 863 O O . SER A 1 108 ? 2.141 15.630 17.832 1.00 38.19 108 SER A O 1
ATOM 865 N N . ARG A 1 109 ? 0.799 13.836 17.653 1.00 36.69 109 ARG A N 1
ATOM 866 C CA . ARG A 1 109 ? 1.822 12.772 17.650 1.00 36.69 109 ARG A CA 1
ATOM 867 C C . ARG A 1 109 ? 1.948 12.055 16.288 1.00 36.69 109 ARG A C 1
ATOM 869 O O . ARG A 1 109 ? 2.799 11.178 16.153 1.00 36.69 109 ARG A O 1
ATOM 876 N N . LEU A 1 110 ? 1.127 12.407 15.288 1.00 35.72 110 LEU A N 1
ATOM 877 C CA . LEU A 1 110 ? 1.011 11.727 13.988 1.00 35.72 110 LEU A CA 1
ATOM 878 C C . LEU A 1 110 ? 2.034 12.102 12.917 1.00 35.72 110 LEU A C 1
ATOM 880 O O . LEU A 1 110 ? 2.032 11.345 11.947 1.00 35.72 110 LEU A O 1
ATOM 884 N N . PRO A 1 111 ? 2.926 13.117 13.026 1.00 36.97 111 PRO A N 1
ATOM 885 C CA . PRO A 1 111 ? 3.985 13.229 12.026 1.00 36.97 111 PRO A CA 1
ATOM 886 C C . PRO A 1 111 ? 4.722 11.892 11.857 1.00 36.97 111 PRO A C 1
ATOM 888 O O . PRO A 1 111 ? 5.045 11.509 10.751 1.00 36.97 111 PRO A O 1
ATOM 891 N N . HIS A 1 112 ? 4.855 11.097 12.927 1.00 34.78 112 HIS A N 1
ATOM 892 C CA . HIS A 1 112 ? 5.583 9.828 12.878 1.00 34.78 112 HIS A CA 1
ATOM 893 C C . HIS A 1 112 ? 4.738 8.585 12.552 1.00 34.78 112 HIS A C 1
ATOM 895 O O . HIS A 1 112 ? 5.247 7.660 11.931 1.00 34.78 112 HIS A O 1
ATOM 901 N N . ALA A 1 113 ? 3.453 8.535 12.920 1.00 36.44 113 ALA A N 1
ATOM 902 C CA . ALA A 1 113 ? 2.629 7.339 12.679 1.00 36.44 113 ALA A CA 1
ATOM 903 C C . ALA A 1 113 ? 2.014 7.284 11.262 1.00 36.44 113 ALA A C 1
ATOM 905 O O . ALA A 1 113 ? 1.750 6.190 10.763 1.00 36.44 113 ALA A O 1
ATOM 906 N N . PHE A 1 114 ? 1.826 8.434 10.595 1.00 37.38 114 PHE A N 1
ATOM 907 C CA . PHE A 1 114 ? 1.514 8.479 9.156 1.00 37.38 114 PHE A CA 1
ATOM 908 C C . PHE A 1 114 ? 2.745 8.141 8.301 1.00 37.38 114 PHE A C 1
ATOM 910 O O . PHE A 1 114 ? 2.620 7.384 7.338 1.00 37.38 114 PHE A O 1
ATOM 917 N N . ASP A 1 115 ? 3.928 8.623 8.699 1.00 42.69 115 ASP A N 1
ATOM 918 C CA . ASP A 1 115 ? 5.196 8.294 8.036 1.00 42.69 115 ASP A CA 1
ATOM 919 C C . ASP A 1 115 ? 5.520 6.791 8.128 1.00 42.69 115 ASP A C 1
ATOM 921 O O . ASP A 1 115 ? 5.984 6.193 7.155 1.00 42.69 115 ASP A O 1
ATOM 925 N N . ASP A 1 116 ? 5.205 6.135 9.251 1.00 42.88 116 ASP A N 1
ATOM 926 C CA . ASP A 1 116 ? 5.438 4.695 9.406 1.00 42.88 116 ASP A CA 1
ATOM 927 C C . ASP A 1 116 ? 4.488 3.831 8.544 1.00 42.88 116 ASP A C 1
ATOM 929 O O . ASP A 1 116 ? 4.899 2.787 8.047 1.00 42.88 116 ASP A O 1
ATOM 933 N N . ALA A 1 117 ? 3.242 4.241 8.279 1.00 43.44 117 ALA A N 1
ATOM 934 C CA . ALA A 1 117 ? 2.332 3.476 7.409 1.00 43.44 117 ALA A CA 1
ATOM 935 C C . ALA A 1 117 ? 2.826 3.418 5.946 1.00 43.44 117 ALA A C 1
ATOM 937 O O . ALA A 1 117 ? 2.838 2.344 5.337 1.00 43.44 117 ALA A O 1
ATOM 938 N N . HIS A 1 118 ? 3.321 4.542 5.415 1.00 47.97 118 HIS A N 1
ATOM 939 C CA . HIS A 1 118 ? 3.976 4.588 4.103 1.00 47.97 118 HIS A CA 1
ATOM 940 C C . HIS A 1 118 ? 5.329 3.860 4.098 1.00 47.97 118 HIS A C 1
ATOM 942 O O . HIS A 1 118 ? 5.660 3.199 3.113 1.00 47.97 118 HIS A O 1
ATOM 948 N N . ARG A 1 119 ? 6.081 3.886 5.208 1.00 44.53 119 ARG A N 1
ATOM 949 C CA . ARG A 1 119 ? 7.321 3.104 5.388 1.00 44.53 119 ARG A CA 1
ATOM 950 C C . ARG A 1 119 ? 7.108 1.594 5.233 1.00 44.53 119 ARG A C 1
ATOM 952 O O . ARG A 1 119 ? 8.032 0.891 4.828 1.00 44.53 119 ARG A O 1
ATOM 959 N N . PHE A 1 120 ? 5.907 1.095 5.531 1.00 49.59 120 PHE A N 1
ATOM 960 C CA . PHE A 1 120 ? 5.532 -0.314 5.365 1.00 49.59 120 PHE A CA 1
ATOM 961 C C . PHE A 1 120 ? 4.780 -0.611 4.055 1.00 49.59 120 PHE A C 1
ATOM 963 O O . PHE A 1 120 ? 4.333 -1.742 3.856 1.00 49.59 120 PHE A O 1
ATOM 970 N N . GLY A 1 121 ? 4.689 0.368 3.147 1.00 51.66 121 GLY A N 1
ATOM 971 C CA . GLY A 1 121 ? 4.110 0.195 1.814 1.00 51.66 121 GLY A CA 1
ATOM 972 C C . GLY A 1 121 ? 2.583 0.158 1.789 1.00 51.66 121 GLY A C 1
ATOM 973 O O . GLY A 1 121 ? 2.021 -0.459 0.894 1.00 51.66 121 GLY A O 1
ATOM 974 N N . ILE A 1 122 ? 1.906 0.777 2.762 1.00 62.03 122 ILE A N 1
ATOM 975 C CA . ILE A 1 122 ? 0.446 0.917 2.725 1.00 62.03 122 ILE A CA 1
ATOM 976 C C . ILE A 1 122 ? 0.112 2.094 1.808 1.00 62.03 122 ILE A C 1
ATOM 978 O O . ILE A 1 122 ? 0.308 3.250 2.179 1.00 62.03 122 ILE A O 1
ATOM 982 N N . GLU A 1 123 ? -0.390 1.810 0.609 1.00 56.84 123 GLU A N 1
ATOM 983 C CA . GLU A 1 123 ? -0.780 2.852 -0.356 1.00 56.84 123 GLU A CA 1
ATOM 984 C C . GLU A 1 123 ? -2.084 3.557 0.045 1.00 56.84 123 GLU A C 1
ATOM 986 O O . GLU A 1 123 ? -2.340 4.706 -0.324 1.00 56.84 123 GLU A O 1
ATOM 991 N N . ARG A 1 124 ? -2.915 2.881 0.844 1.00 62.09 124 ARG A N 1
ATOM 992 C CA . ARG A 1 124 ? -4.220 3.388 1.257 1.00 62.09 124 ARG A CA 1
ATOM 993 C C . ARG A 1 124 ? -4.087 4.416 2.380 1.00 62.09 124 ARG A C 1
ATOM 995 O O . ARG A 1 124 ? -3.802 4.074 3.520 1.00 62.09 124 ARG A O 1
ATOM 1002 N N . THR A 1 125 ? -4.420 5.665 2.072 1.00 61.00 125 THR A N 1
ATOM 1003 C CA . THR A 1 125 ? -4.448 6.788 3.028 1.00 61.00 125 THR A CA 1
ATOM 1004 C C . THR A 1 125 ? -5.854 7.131 3.525 1.00 61.00 125 THR A C 1
ATOM 1006 O O . THR A 1 125 ? -6.029 8.048 4.329 1.00 61.00 125 THR A O 1
ATOM 1009 N N . THR A 1 126 ? -6.874 6.400 3.068 1.00 64.31 126 THR A N 1
ATOM 1010 C CA . THR A 1 126 ? -8.285 6.665 3.367 1.00 64.31 126 THR A CA 1
ATOM 1011 C C . THR A 1 126 ? -8.919 5.576 4.247 1.00 64.31 126 THR A C 1
ATOM 1013 O O . THR A 1 126 ? -8.527 4.405 4.188 1.00 64.31 126 THR A O 1
ATOM 1016 N N . PRO A 1 127 ? -9.919 5.929 5.082 1.00 66.69 127 PRO A N 1
ATOM 1017 C CA . PRO A 1 127 ? -10.658 4.955 5.884 1.00 66.69 127 PRO A CA 1
ATOM 1018 C C . PRO A 1 127 ? -11.395 3.902 5.045 1.00 66.69 127 PRO A C 1
ATOM 1020 O O . PRO A 1 127 ? -11.735 4.139 3.889 1.00 66.69 127 PRO A O 1
ATOM 1023 N N . VAL A 1 128 ? -11.697 2.743 5.641 1.00 72.12 128 VAL A N 1
ATOM 1024 C CA . VAL A 1 128 ? -12.491 1.696 4.981 1.00 72.12 128 VAL A CA 1
ATOM 1025 C C . VAL A 1 128 ? -13.985 2.007 5.113 1.00 72.12 128 VAL A C 1
ATOM 1027 O O . VAL A 1 128 ? -14.517 2.001 6.221 1.00 72.12 128 VAL A O 1
ATOM 1030 N N . ASP A 1 129 ? -14.654 2.262 3.984 1.00 66.69 129 ASP A N 1
ATOM 1031 C CA . ASP A 1 129 ? -16.109 2.485 3.919 1.00 66.69 129 ASP A CA 1
ATOM 1032 C C . ASP A 1 129 ? -16.899 1.164 4.010 1.00 66.69 129 ASP A C 1
ATOM 1034 O O . ASP A 1 129 ? -17.799 1.037 4.842 1.00 66.69 129 ASP A O 1
ATOM 1038 N N . ASP A 1 130 ? -16.533 0.170 3.194 1.00 75.31 130 ASP A N 1
ATOM 1039 C CA . ASP A 1 130 ? -17.073 -1.190 3.239 1.00 75.31 130 ASP A CA 1
ATOM 1040 C C . ASP A 1 130 ? -15.928 -2.209 3.222 1.00 75.31 130 ASP A C 1
ATOM 1042 O O . ASP A 1 130 ? -14.971 -2.133 2.450 1.00 75.31 130 ASP A O 1
ATOM 1046 N N . VAL A 1 131 ? -16.019 -3.156 4.146 1.00 75.12 131 VAL A N 1
ATOM 1047 C CA . VAL A 1 131 ? -15.036 -4.213 4.364 1.00 75.12 131 VAL A CA 1
ATOM 1048 C C . VAL A 1 131 ? -15.146 -5.289 3.277 1.00 75.12 131 VAL A C 1
ATOM 1050 O O . VAL A 1 131 ? -14.157 -5.946 2.955 1.00 75.12 131 VAL A O 1
ATOM 1053 N N . THR A 1 132 ? -16.339 -5.463 2.704 1.00 72.06 132 THR A N 1
ATOM 1054 C CA . THR A 1 132 ? -16.629 -6.473 1.676 1.00 72.06 132 THR A CA 1
ATOM 1055 C C . THR A 1 132 ? -16.093 -6.087 0.301 1.00 72.06 132 THR A C 1
ATOM 1057 O O . THR A 1 132 ? -15.788 -6.961 -0.503 1.00 72.06 132 THR A O 1
ATOM 1060 N N . THR A 1 133 ? -15.897 -4.791 0.051 1.00 77.06 133 THR A N 1
ATOM 1061 C CA . THR A 1 133 ? -15.357 -4.267 -1.212 1.00 77.06 133 THR A CA 1
ATOM 1062 C C . THR A 1 133 ? -13.829 -4.213 -1.239 1.00 77.06 133 THR A C 1
ATOM 1064 O O . THR A 1 133 ? -13.253 -3.777 -2.232 1.00 77.06 133 THR A O 1
ATOM 1067 N N . LEU A 1 134 ? -13.157 -4.582 -0.144 1.00 81.25 134 LEU A N 1
ATOM 1068 C CA . LEU A 1 134 ? -11.697 -4.612 -0.075 1.00 81.25 134 LEU A CA 1
ATOM 1069 C C . LEU A 1 134 ? -11.139 -5.783 -0.880 1.00 81.25 134 LEU A C 1
ATOM 1071 O O . LEU A 1 134 ? -11.545 -6.932 -0.674 1.00 81.25 134 LEU A O 1
ATOM 1075 N N . THR A 1 135 ? -10.137 -5.496 -1.709 1.00 83.50 135 THR A N 1
ATOM 1076 C CA . THR A 1 135 ? -9.346 -6.542 -2.359 1.00 83.50 135 THR A CA 1
ATOM 1077 C C . THR A 1 135 ? -8.515 -7.303 -1.324 1.00 83.50 135 THR A C 1
ATOM 1079 O O . THR A 1 135 ? -8.303 -6.843 -0.197 1.00 83.50 135 THR A O 1
ATOM 1082 N N . ALA A 1 136 ? -8.040 -8.494 -1.682 1.00 80.75 136 ALA A N 1
ATOM 1083 C CA . ALA A 1 136 ? -7.167 -9.251 -0.795 1.00 80.75 136 ALA A CA 1
ATOM 1084 C C . ALA A 1 136 ? -5.839 -8.522 -0.530 1.00 80.75 136 ALA A C 1
ATOM 1086 O O . ALA A 1 136 ? -5.354 -8.557 0.599 1.00 80.75 136 ALA A O 1
ATOM 1087 N N . ASP A 1 137 ? -5.302 -7.798 -1.514 1.00 78.25 137 ASP A N 1
ATOM 1088 C CA . ASP A 1 137 ? -4.100 -6.976 -1.342 1.00 78.25 137 ASP A CA 1
ATOM 1089 C C . ASP A 1 137 ? -4.324 -5.832 -0.349 1.00 78.25 137 ASP A C 1
ATOM 1091 O O . ASP A 1 137 ? -3.543 -5.689 0.593 1.00 78.25 137 ASP A O 1
ATOM 1095 N N . ASP A 1 138 ? -5.457 -5.125 -0.439 1.00 81.75 138 ASP A N 1
ATOM 1096 C CA . ASP A 1 138 ? -5.806 -4.099 0.553 1.00 81.75 138 ASP A CA 1
ATOM 1097 C C . ASP A 1 138 ? -5.882 -4.690 1.971 1.00 81.75 138 ASP A C 1
ATOM 1099 O O . ASP A 1 138 ? -5.418 -4.091 2.947 1.00 81.75 138 ASP A O 1
ATOM 1103 N N . LYS A 1 139 ? -6.472 -5.888 2.107 1.00 85.44 139 LYS A N 1
ATOM 1104 C CA . LYS A 1 139 ? -6.556 -6.595 3.394 1.00 85.44 139 LYS A CA 1
ATOM 1105 C C . LYS A 1 139 ? -5.158 -6.951 3.916 1.00 85.44 139 LYS A C 1
ATOM 1107 O O . LYS A 1 139 ? -4.918 -6.777 5.114 1.00 85.44 139 LYS A O 1
ATOM 1112 N N . ARG A 1 140 ? -4.233 -7.407 3.056 1.00 81.50 140 ARG A N 1
ATOM 1113 C CA . ARG A 1 140 ? -2.832 -7.698 3.433 1.00 81.50 140 ARG A CA 1
ATOM 1114 C C . ARG A 1 140 ? -2.146 -6.453 3.971 1.00 81.50 140 ARG A C 1
ATOM 1116 O O . ARG A 1 140 ? -1.558 -6.510 5.050 1.00 81.50 140 ARG A O 1
ATOM 1123 N N . ASP A 1 141 ? -2.253 -5.335 3.264 1.00 81.56 141 ASP A N 1
ATOM 1124 C CA . ASP A 1 141 ? -1.562 -4.102 3.643 1.00 81.56 141 ASP A CA 1
ATOM 1125 C C . ASP A 1 141 ? -2.098 -3.531 4.958 1.00 81.56 141 ASP A C 1
ATOM 1127 O O . ASP A 1 141 ? -1.323 -3.124 5.826 1.00 81.56 141 ASP A O 1
ATOM 1131 N N . LEU A 1 142 ? -3.413 -3.603 5.179 1.00 84.50 142 LEU A N 1
ATOM 1132 C CA . LEU A 1 142 ? -4.025 -3.215 6.450 1.00 84.50 142 LEU A CA 1
ATOM 1133 C C . LEU A 1 142 ? -3.562 -4.106 7.615 1.00 84.50 142 LEU A C 1
ATOM 1135 O O . LEU A 1 142 ? -3.283 -3.597 8.702 1.00 84.50 142 LEU A O 1
ATOM 1139 N N . VAL A 1 143 ? -3.451 -5.424 7.408 1.00 86.31 143 VAL A N 1
ATOM 1140 C CA . VAL A 1 143 ? -2.951 -6.365 8.429 1.00 86.31 143 VAL A CA 1
ATOM 1141 C C . VAL A 1 143 ? -1.481 -6.103 8.751 1.00 86.31 143 VAL A C 1
ATOM 1143 O O . VAL A 1 143 ? -1.127 -6.003 9.929 1.00 86.31 143 VAL A O 1
ATOM 1146 N N . ILE A 1 144 ? -0.635 -5.959 7.727 1.00 81.00 144 ILE A N 1
ATOM 1147 C CA . ILE A 1 144 ? 0.788 -5.618 7.868 1.00 81.00 144 ILE A CA 1
ATOM 1148 C C . ILE A 1 144 ? 0.924 -4.308 8.645 1.00 81.00 144 ILE A C 1
ATOM 1150 O O . ILE A 1 144 ? 1.642 -4.256 9.644 1.00 81.00 144 ILE A O 1
ATOM 1154 N N . GLY A 1 145 ? 0.167 -3.284 8.250 1.00 78.50 145 GLY A N 1
ATOM 1155 C CA . GLY A 1 145 ? 0.160 -1.983 8.901 1.00 78.50 145 GLY A CA 1
ATOM 1156 C C . GLY A 1 145 ? -0.225 -2.024 10.365 1.00 78.50 145 GLY A C 1
ATOM 1157 O O . GLY A 1 145 ? 0.436 -1.393 11.188 1.00 78.50 145 GLY A O 1
ATOM 1158 N N . TYR A 1 146 ? -1.260 -2.793 10.702 1.00 83.44 146 TYR A N 1
ATOM 1159 C CA . TYR A 1 146 ? -1.709 -2.963 12.079 1.00 83.44 146 TYR A CA 1
ATOM 1160 C C . TYR A 1 146 ? -0.676 -3.692 12.943 1.00 83.44 146 TYR A C 1
ATOM 1162 O O . TYR A 1 146 ? -0.439 -3.290 14.081 1.00 83.44 146 TYR A O 1
ATOM 1170 N N . LEU A 1 147 ? -0.057 -4.754 12.425 1.00 80.50 147 LEU A N 1
ATOM 1171 C CA . LEU A 1 147 ? 0.924 -5.544 13.175 1.00 80.50 147 LEU A CA 1
ATOM 1172 C C . LEU A 1 147 ? 2.294 -4.862 13.285 1.00 80.50 147 LEU A C 1
ATOM 1174 O O . LEU A 1 147 ? 3.059 -5.183 14.195 1.00 80.50 147 LEU A O 1
ATOM 1178 N N . ALA A 1 148 ? 2.597 -3.931 12.381 1.00 69.56 148 ALA A N 1
ATOM 1179 C CA . ALA A 1 148 ? 3.787 -3.092 12.444 1.00 69.56 148 ALA A CA 1
ATOM 1180 C C . ALA A 1 148 ? 3.676 -1.967 13.490 1.00 69.56 148 ALA A C 1
ATOM 1182 O O . ALA A 1 148 ? 4.685 -1.356 13.840 1.00 69.56 148 ALA A O 1
ATOM 1183 N N . GLN A 1 149 ? 2.473 -1.688 14.008 1.00 70.50 149 GLN A N 1
ATOM 1184 C CA . GLN A 1 149 ? 2.281 -0.624 14.989 1.00 70.50 149 GLN A CA 1
ATOM 1185 C C . GLN A 1 149 ? 3.022 -0.911 16.306 1.00 70.50 149 GLN A C 1
ATOM 1187 O O . GLN A 1 149 ? 2.962 -2.034 16.820 1.00 70.50 149 GLN A O 1
ATOM 1192 N N . PRO A 1 150 ? 3.635 0.112 16.930 1.00 65.94 150 PRO A N 1
ATOM 1193 C CA . PRO A 1 150 ? 4.165 -0.004 18.281 1.00 65.94 150 PRO A CA 1
ATOM 1194 C C . PRO A 1 150 ? 3.093 -0.435 19.290 1.00 65.94 150 PRO A C 1
ATOM 1196 O O . PRO A 1 150 ? 1.895 -0.164 19.130 1.00 65.94 150 PRO A O 1
ATOM 1199 N N . HIS A 1 151 ? 3.526 -1.076 20.377 1.00 64.25 151 HIS A N 1
ATOM 1200 C CA . HIS A 1 151 ? 2.620 -1.544 21.423 1.00 64.25 151 HIS A CA 1
ATOM 1201 C C . HIS A 1 151 ? 1.730 -0.401 21.948 1.00 64.25 151 HIS A C 1
ATOM 1203 O O . HIS A 1 151 ? 2.218 0.654 22.347 1.00 64.25 151 HIS A O 1
ATOM 1209 N N . GLY A 1 152 ? 0.411 -0.618 21.951 1.00 68.38 152 GLY A N 1
ATOM 1210 C CA . GLY A 1 152 ? -0.589 0.374 22.368 1.00 68.38 152 GLY A CA 1
ATOM 1211 C C . GLY A 1 152 ? -1.133 1.274 21.249 1.00 68.38 152 GLY A C 1
ATOM 1212 O O . GLY A 1 152 ? -2.189 1.874 21.438 1.00 68.38 152 GLY A O 1
ATOM 1213 N N . GLN A 1 153 ? -0.501 1.309 20.070 1.00 67.81 153 GLN A N 1
ATOM 1214 C CA . GLN A 1 153 ? -0.932 2.158 18.945 1.00 67.81 153 GLN A CA 1
ATOM 1215 C C . GLN A 1 153 ? -1.921 1.462 17.991 1.00 67.81 153 GLN A C 1
ATOM 1217 O O . GLN A 1 153 ? -2.618 2.122 17.223 1.00 67.81 153 GLN A O 1
ATOM 1222 N N . GLY A 1 154 ? -2.079 0.136 18.079 1.00 71.94 154 GLY A N 1
ATOM 1223 C CA . GLY A 1 154 ? -2.989 -0.616 17.202 1.00 71.94 154 GLY A CA 1
ATOM 1224 C C . GLY A 1 154 ? -4.452 -0.149 17.262 1.00 71.94 154 GLY A C 1
ATOM 1225 O O . GLY A 1 154 ? -5.151 -0.161 16.253 1.00 71.94 154 GLY A O 1
ATOM 1226 N N . GLN A 1 155 ? -4.925 0.337 18.416 1.00 74.25 155 GLN A N 1
ATOM 1227 C CA . GLN A 1 155 ? -6.291 0.862 18.534 1.00 74.25 155 GLN A CA 1
ATOM 1228 C C . GLN A 1 155 ? -6.492 2.158 17.730 1.00 74.25 155 GLN A C 1
ATOM 1230 O O . GLN A 1 155 ? -7.589 2.403 17.223 1.00 74.25 155 GLN A O 1
ATOM 1235 N N . GLN A 1 156 ? -5.450 2.979 17.589 1.00 66.56 156 GLN A N 1
ATOM 1236 C CA . GLN A 1 156 ? -5.499 4.206 16.792 1.00 66.56 156 GLN A CA 1
ATOM 1237 C C . GLN A 1 156 ? -5.550 3.876 15.303 1.00 66.56 156 GLN A C 1
ATOM 1239 O O . GLN A 1 156 ? -6.406 4.408 14.602 1.00 66.56 156 GLN A O 1
ATOM 1244 N N . PHE A 1 157 ? -4.729 2.920 14.856 1.00 74.81 157 PHE A N 1
ATOM 1245 C CA . PHE A 1 157 ? -4.772 2.387 13.492 1.00 74.81 157 PHE A CA 1
ATOM 1246 C C . PHE A 1 157 ? -6.174 1.875 13.133 1.00 74.81 157 PHE A C 1
ATOM 1248 O O . PHE A 1 157 ? -6.756 2.270 12.125 1.00 74.81 157 PHE A O 1
ATOM 1255 N N . LEU A 1 158 ? -6.775 1.066 14.013 1.00 80.00 158 LEU A N 1
ATOM 1256 C CA . LEU A 1 158 ? -8.144 0.570 13.835 1.00 80.00 158 LEU A CA 1
ATOM 1257 C C . LEU A 1 158 ? -9.180 1.695 13.774 1.00 80.00 158 LEU A C 1
ATOM 1259 O O . LEU A 1 158 ? -10.110 1.636 12.974 1.00 80.00 158 LEU A O 1
ATOM 1263 N N . THR A 1 159 ? -9.018 2.726 14.605 1.00 74.12 159 THR A N 1
ATOM 1264 C CA . THR A 1 159 ? -9.932 3.876 14.634 1.00 74.12 159 THR A CA 1
ATOM 1265 C C . THR A 1 159 ? -9.846 4.683 13.341 1.00 74.12 159 THR A C 1
ATOM 1267 O O . THR A 1 159 ? -10.879 5.079 12.806 1.00 74.12 159 THR A O 1
ATOM 1270 N N . PHE A 1 160 ? -8.635 4.891 12.820 1.00 73.50 160 PHE A N 1
ATOM 1271 C CA . PHE A 1 160 ? -8.407 5.616 11.575 1.00 73.50 160 PHE A CA 1
ATOM 1272 C C . PHE A 1 160 ? -9.036 4.898 10.376 1.00 73.50 160 PHE A C 1
ATOM 1274 O O . PHE A 1 160 ? -9.863 5.479 9.674 1.00 73.50 160 PHE A O 1
ATOM 1281 N N . TYR A 1 161 ? -8.727 3.610 10.204 1.00 74.88 161 TYR A N 1
ATOM 1282 C CA . TYR A 1 161 ? -9.269 2.806 9.107 1.00 74.88 161 TYR A CA 1
ATOM 1283 C C . TYR A 1 161 ? -10.716 2.348 9.332 1.00 74.88 161 TYR A C 1
ATOM 1285 O O . TYR A 1 161 ? -11.283 1.693 8.465 1.00 74.88 161 TYR A O 1
ATOM 1293 N N . GLN A 1 162 ? -11.329 2.709 10.466 1.00 74.56 162 GLN A N 1
ATOM 1294 C CA . GLN A 1 162 ? -12.691 2.325 10.864 1.00 74.56 162 GLN A CA 1
ATOM 1295 C C . GLN A 1 162 ? -12.909 0.805 10.941 1.00 74.56 162 GLN A C 1
ATOM 1297 O O . GLN A 1 162 ? -14.016 0.295 10.765 1.00 74.56 162 GLN A O 1
ATOM 1302 N N . LEU A 1 163 ? -11.850 0.070 11.272 1.00 81.88 163 LEU A N 1
ATOM 1303 C CA . LEU A 1 163 ? -11.864 -1.380 11.373 1.00 81.88 163 LEU A CA 1
ATOM 1304 C C . LEU A 1 163 ? -12.130 -1.829 12.806 1.00 81.88 163 LEU A C 1
ATOM 1306 O O . LEU A 1 163 ? -11.711 -1.212 13.787 1.00 81.88 163 LEU A O 1
ATOM 1310 N N . ARG A 1 164 ? -12.803 -2.971 12.940 1.00 83.69 164 ARG A N 1
ATOM 1311 C CA . ARG A 1 164 ? -12.964 -3.629 14.237 1.00 83.69 164 ARG A CA 1
ATOM 1312 C C . ARG A 1 164 ? -11.794 -4.575 14.476 1.00 83.69 164 ARG A C 1
ATOM 1314 O O . ARG A 1 164 ? -11.320 -5.241 13.559 1.00 83.69 164 ARG A O 1
ATOM 1321 N N . LYS A 1 165 ? -11.384 -4.705 15.741 1.00 83.88 165 LYS A N 1
ATOM 1322 C CA . LYS A 1 165 ? -10.282 -5.597 16.132 1.00 83.88 165 LYS A CA 1
ATOM 1323 C C . LYS A 1 165 ? -10.508 -7.043 15.677 1.00 83.88 165 LYS A C 1
ATOM 1325 O O . LYS A 1 165 ? -9.576 -7.683 15.214 1.00 83.88 165 LYS A O 1
ATOM 1330 N N . HIS A 1 166 ? -11.734 -7.560 15.770 1.00 84.94 166 HIS A N 1
ATOM 1331 C CA . HIS A 1 166 ? -12.020 -8.926 15.319 1.00 84.94 166 HIS A CA 1
ATOM 1332 C C . HIS A 1 166 ? -11.844 -9.099 13.807 1.00 84.94 166 HIS A C 1
ATOM 1334 O O . HIS A 1 166 ? -11.375 -10.147 13.383 1.00 84.94 166 HIS A O 1
ATOM 1340 N N . THR A 1 167 ? -12.171 -8.079 13.008 1.00 86.62 167 THR A N 1
ATOM 1341 C CA . THR A 1 167 ? -12.047 -8.110 11.546 1.00 86.62 167 THR A CA 1
ATOM 1342 C C . THR A 1 167 ? -10.587 -8.245 11.141 1.00 86.62 167 THR A C 1
ATOM 1344 O O . THR A 1 167 ? -10.231 -9.169 10.418 1.00 86.62 167 THR A O 1
ATOM 1347 N N . ILE A 1 168 ? -9.715 -7.394 11.691 1.00 87.00 168 ILE A N 1
ATOM 1348 C CA . ILE A 1 168 ? -8.290 -7.443 11.354 1.00 87.00 168 ILE A CA 1
ATOM 1349 C C . ILE A 1 168 ? -7.609 -8.714 11.877 1.00 87.00 168 ILE A C 1
ATOM 1351 O O . ILE A 1 168 ? -6.671 -9.213 11.268 1.00 87.00 168 ILE A O 1
ATOM 1355 N N . MET A 1 169 ? -8.090 -9.269 12.995 1.00 85.00 169 MET A N 1
ATOM 1356 C CA . MET A 1 169 ? -7.585 -10.533 13.537 1.00 85.00 169 MET A CA 1
ATOM 1357 C C . MET A 1 169 ? -8.048 -11.744 12.729 1.00 85.00 169 MET A C 1
ATOM 1359 O O . MET A 1 169 ? -7.277 -12.688 12.580 1.00 85.00 169 MET A O 1
ATOM 1363 N N . ALA A 1 170 ? -9.258 -11.711 12.167 1.00 84.00 170 ALA A N 1
ATOM 1364 C CA . ALA A 1 170 ? -9.713 -12.729 11.226 1.00 84.00 170 ALA A CA 1
ATOM 1365 C C . ALA A 1 170 ? -8.853 -12.723 9.954 1.00 84.00 170 ALA A C 1
ATOM 1367 O O . ALA A 1 170 ? -8.402 -13.778 9.518 1.00 84.00 170 ALA A O 1
ATOM 1368 N N . TRP A 1 171 ? -8.543 -11.542 9.416 1.00 87.50 171 TRP A N 1
ATOM 1369 C CA . TRP A 1 171 ? -7.632 -11.413 8.277 1.00 87.50 171 TRP A CA 1
ATOM 1370 C C . TRP A 1 171 ? -6.201 -11.811 8.604 1.00 87.50 171 TRP A C 1
ATOM 1372 O O . TRP A 1 171 ? -5.562 -12.459 7.790 1.00 87.50 171 TRP A O 1
ATOM 1382 N N . CYS A 1 172 ? -5.709 -11.483 9.799 1.00 84.44 172 CYS A N 1
ATOM 1383 C CA . CYS A 1 172 ? -4.404 -11.945 10.261 1.00 84.44 172 CYS A CA 1
ATOM 1384 C C . CYS A 1 172 ? -4.323 -13.478 10.223 1.00 84.44 172 CYS A C 1
ATOM 1386 O O . CYS A 1 172 ? -3.399 -14.021 9.626 1.00 84.44 172 CYS A O 1
ATOM 1388 N N . ALA A 1 173 ? -5.334 -14.166 10.764 1.00 80.25 173 ALA A N 1
ATOM 1389 C CA . ALA A 1 173 ? -5.405 -15.624 10.727 1.00 80.25 173 ALA A CA 1
ATOM 1390 C C . ALA A 1 173 ? -5.464 -16.168 9.287 1.00 80.25 173 ALA A C 1
ATOM 1392 O O . ALA A 1 173 ? -4.691 -17.061 8.944 1.00 80.25 173 ALA A O 1
ATOM 1393 N N . ALA A 1 174 ? -6.307 -15.585 8.430 1.00 80.31 174 ALA A N 1
ATOM 1394 C CA . ALA A 1 174 ? -6.427 -15.980 7.024 1.00 80.31 174 ALA A CA 1
ATOM 1395 C C . ALA A 1 174 ? -5.146 -15.724 6.215 1.00 80.31 174 ALA A C 1
ATOM 1397 O O . ALA A 1 174 ? -4.806 -16.513 5.340 1.00 80.31 174 ALA A O 1
ATOM 1398 N N . MET A 1 175 ? -4.394 -14.671 6.537 1.00 81.31 175 MET A N 1
ATOM 1399 C CA . MET A 1 175 ? -3.095 -14.391 5.928 1.00 81.31 175 MET A CA 1
ATOM 1400 C C . MET A 1 175 ? -2.052 -15.446 6.316 1.00 81.31 175 MET A C 1
ATOM 1402 O O . MET A 1 175 ? -1.302 -15.889 5.452 1.00 81.31 175 MET A O 1
ATOM 1406 N N . THR A 1 176 ? -2.018 -15.890 7.577 1.00 77.81 176 THR A N 1
ATOM 1407 C CA . THR A 1 176 ? -1.136 -16.998 7.995 1.00 77.81 176 THR A CA 1
ATOM 1408 C C . THR A 1 176 ? -1.503 -18.336 7.376 1.00 77.81 176 THR A C 1
ATOM 1410 O O . THR A 1 176 ? -0.609 -19.130 7.098 1.00 77.81 176 THR A O 1
ATOM 1413 N N . ASP A 1 177 ? -2.793 -18.586 7.172 1.00 73.88 177 ASP A N 1
ATOM 1414 C CA . ASP A 1 177 ? -3.273 -19.846 6.607 1.00 73.88 177 ASP A CA 1
ATOM 1415 C C . ASP A 1 177 ? -3.197 -19.864 5.063 1.00 73.88 177 ASP A C 1
ATOM 1417 O O . ASP A 1 177 ? -3.389 -20.914 4.458 1.00 73.88 177 ASP A O 1
ATOM 1421 N N . GLY A 1 178 ? -2.890 -18.726 4.420 1.00 71.19 178 GLY A N 1
ATOM 1422 C CA . GLY A 1 178 ? -2.876 -18.579 2.957 1.00 71.19 178 GLY A CA 1
ATOM 1423 C C . GLY A 1 178 ? -4.268 -18.453 2.321 1.00 71.19 178 GLY A C 1
ATOM 1424 O O . GLY A 1 178 ? -4.384 -18.419 1.101 1.00 71.19 178 GLY A O 1
ATOM 1425 N N . ASP A 1 179 ? -5.315 -18.335 3.137 1.00 76.75 179 ASP A N 1
ATOM 1426 C CA . ASP A 1 179 ? -6.726 -18.385 2.734 1.00 76.75 179 ASP A CA 1
ATOM 1427 C C . ASP A 1 179 ? -7.336 -16.983 2.497 1.00 76.75 179 ASP A C 1
ATOM 1429 O O . ASP A 1 179 ? -8.543 -16.844 2.299 1.00 76.75 179 ASP A O 1
ATOM 1433 N N . LEU A 1 180 ? -6.521 -15.919 2.512 1.00 73.69 180 LEU A N 1
ATOM 1434 C CA . LEU A 1 180 ? -7.000 -14.532 2.411 1.00 73.69 180 LEU A CA 1
ATOM 1435 C C . LEU A 1 180 ? -7.711 -14.224 1.077 1.00 73.69 180 LEU A C 1
ATOM 1437 O O . LEU A 1 180 ? -8.644 -13.422 1.063 1.00 73.69 180 LEU A O 1
ATOM 1441 N N . ASP A 1 181 ? -7.295 -14.873 -0.016 1.00 67.44 181 ASP A N 1
ATOM 1442 C CA . ASP A 1 181 ? -7.928 -14.748 -1.340 1.00 67.44 181 ASP A CA 1
ATOM 1443 C C . ASP A 1 181 ? -9.203 -15.594 -1.469 1.00 67.44 181 ASP A C 1
ATOM 1445 O O . ASP A 1 181 ? -10.034 -15.335 -2.336 1.00 67.44 181 ASP A O 1
ATOM 1449 N N . ALA A 1 182 ? -9.364 -16.615 -0.624 1.00 63.88 182 ALA A N 1
ATOM 1450 C CA . ALA A 1 182 ? -10.429 -17.601 -0.760 1.00 63.88 182 ALA A CA 1
ATOM 1451 C C . ALA A 1 182 ? -11.724 -17.205 -0.024 1.00 63.88 182 ALA A C 1
ATOM 1453 O O . ALA A 1 182 ? -12.749 -17.856 -0.206 1.00 63.88 182 ALA A O 1
ATOM 1454 N N . ASP A 1 183 ? -11.683 -16.164 0.818 1.00 58.84 183 ASP A N 1
ATOM 1455 C CA . ASP A 1 183 ? -12.770 -15.757 1.732 1.00 58.84 183 ASP A CA 1
ATOM 1456 C C . ASP A 1 183 ? -13.305 -16.928 2.593 1.00 58.84 183 ASP A C 1
ATOM 1458 O O . ASP A 1 183 ? -14.444 -16.942 3.063 1.00 58.84 183 ASP A O 1
ATOM 1462 N N . ILE A 1 184 ? -12.460 -17.944 2.807 1.00 59.16 184 ILE A N 1
ATOM 1463 C CA . ILE A 1 184 ? -12.758 -19.126 3.618 1.00 59.16 184 ILE A CA 1
ATOM 1464 C C . ILE A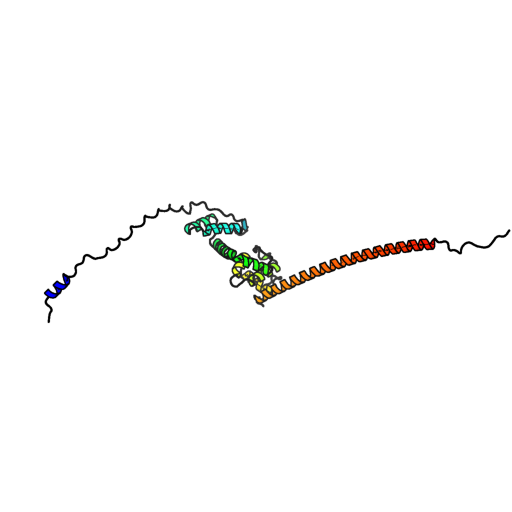 1 184 ? -12.444 -18.801 5.081 1.00 59.16 184 ILE A C 1
ATOM 1466 O O . ILE A 1 184 ? -11.510 -18.064 5.399 1.00 59.16 184 ILE A O 1
ATOM 1470 N N . SER A 1 185 ? -13.227 -19.368 6.003 1.00 56.31 185 SER A N 1
ATOM 1471 C CA . SER A 1 185 ? -12.943 -19.249 7.435 1.00 56.31 185 SER A CA 1
ATOM 1472 C C . SER A 1 185 ? -11.559 -19.831 7.769 1.00 56.31 185 SER A C 1
ATOM 1474 O O . SER A 1 185 ? -11.338 -21.018 7.522 1.00 56.31 185 SER A O 1
ATOM 1476 N N . PRO A 1 186 ? -10.647 -19.042 8.367 1.00 60.12 186 PRO A N 1
ATOM 1477 C CA . PRO A 1 186 ? -9.284 -19.481 8.640 1.00 60.12 186 PRO A CA 1
ATOM 1478 C C . PRO A 1 186 ? -9.248 -20.637 9.642 1.00 60.12 186 PRO A C 1
ATOM 1480 O O . PRO A 1 186 ? -9.953 -20.628 10.659 1.00 60.12 186 PRO A O 1
ATOM 1483 N N . ARG A 1 187 ? -8.385 -21.617 9.371 1.00 58.25 187 ARG A N 1
ATOM 1484 C CA . ARG A 1 187 ? -8.151 -22.802 10.213 1.00 58.25 187 ARG A CA 1
ATOM 1485 C C . ARG A 1 187 ? -7.367 -22.484 11.494 1.00 58.25 187 ARG A C 1
ATOM 1487 O O . ARG A 1 187 ? -7.358 -23.314 12.401 1.00 58.25 187 ARG A O 1
ATOM 1494 N N . LYS A 1 188 ? -6.792 -21.278 11.609 1.00 61.09 188 LYS A N 1
ATOM 1495 C CA . LYS A 1 188 ? -5.989 -20.771 12.741 1.00 61.09 188 LYS A CA 1
ATOM 1496 C C . LYS A 1 188 ? -4.741 -21.620 13.010 1.00 61.09 188 LYS A C 1
ATOM 1498 O O . LYS A 1 188 ? -4.456 -21.949 14.161 1.00 61.09 188 LYS A O 1
ATOM 1503 N N . ILE A 1 189 ? -4.009 -21.997 11.963 1.00 57.97 189 ILE A N 1
ATOM 1504 C CA . ILE A 1 189 ? -2.868 -22.922 12.075 1.00 57.97 189 ILE A CA 1
ATOM 1505 C C . ILE A 1 189 ? -1.586 -22.173 12.483 1.00 57.97 189 ILE A C 1
ATOM 1507 O O . ILE A 1 189 ? -0.718 -22.750 13.139 1.00 57.97 189 ILE A O 1
ATOM 1511 N N . GLY A 1 190 ? -1.479 -20.877 12.163 1.00 59.59 190 GLY A N 1
ATOM 1512 C CA . GLY A 1 190 ? -0.309 -20.045 12.470 1.00 59.59 190 GLY A CA 1
ATOM 1513 C C . GLY A 1 190 ? -0.628 -18.730 13.189 1.00 59.59 190 GLY A C 1
ATOM 1514 O O . GLY A 1 190 ? -1.754 -18.238 13.165 1.00 59.59 190 GLY A O 1
ATOM 1515 N N . LEU A 1 191 ? 0.395 -18.137 13.819 1.00 66.56 191 LEU A N 1
ATOM 1516 C CA . LEU A 1 191 ? 0.348 -16.779 14.371 1.00 66.56 191 LEU A CA 1
ATOM 1517 C C . LEU A 1 191 ? 1.355 -15.894 13.631 1.00 66.56 191 LEU A C 1
ATOM 1519 O O . LEU A 1 191 ? 2.561 -16.148 13.670 1.00 66.56 191 LEU A O 1
ATOM 1523 N N . MET A 1 192 ? 0.873 -14.831 12.989 1.00 67.12 192 MET A N 1
ATOM 1524 C CA . MET A 1 192 ? 1.751 -13.835 12.383 1.00 67.12 192 MET A CA 1
ATOM 1525 C C . MET A 1 192 ? 2.365 -12.974 13.488 1.00 67.12 192 MET A C 1
ATOM 1527 O O . MET A 1 192 ? 1.653 -12.351 14.277 1.00 67.12 192 MET A O 1
ATOM 1531 N N . THR A 1 193 ? 3.694 -12.955 13.568 1.00 67.44 193 THR A N 1
ATOM 1532 C CA . THR A 1 193 ? 4.418 -12.174 14.580 1.00 67.44 193 THR A CA 1
ATOM 1533 C C . THR A 1 193 ? 4.965 -10.887 13.976 1.00 67.44 193 THR A C 1
ATOM 1535 O O . THR A 1 193 ? 5.145 -10.781 12.763 1.00 67.44 193 THR A O 1
ATOM 1538 N N . THR A 1 194 ? 5.326 -9.921 14.821 1.00 61.00 194 THR A N 1
ATOM 1539 C CA . THR A 1 194 ? 6.019 -8.697 14.389 1.00 61.00 194 THR A CA 1
ATOM 1540 C C . THR A 1 194 ? 7.302 -9.009 13.608 1.00 61.00 194 THR A C 1
ATOM 1542 O O . THR A 1 194 ? 7.619 -8.321 12.645 1.00 61.00 194 THR A O 1
ATOM 1545 N N . ARG A 1 195 ? 8.010 -10.099 13.945 1.00 51.97 195 ARG A N 1
ATOM 1546 C CA . ARG A 1 195 ? 9.187 -10.562 13.190 1.00 51.97 195 ARG A CA 1
ATOM 1547 C C . ARG A 1 195 ? 8.829 -10.959 11.756 1.00 51.97 195 ARG A C 1
ATOM 1549 O O . ARG A 1 195 ? 9.567 -10.630 10.835 1.00 51.97 195 ARG A O 1
ATOM 1556 N N . THR A 1 196 ? 7.696 -11.634 11.573 1.00 61.00 196 THR A N 1
ATOM 1557 C CA . THR A 1 196 ? 7.172 -12.017 10.255 1.00 61.00 196 THR A CA 1
ATOM 1558 C C . THR A 1 196 ? 6.856 -10.779 9.415 1.00 61.00 196 THR A C 1
ATOM 1560 O O . THR A 1 196 ? 7.205 -10.722 8.243 1.00 61.00 196 THR A O 1
ATOM 1563 N N . VAL A 1 197 ? 6.258 -9.757 10.031 1.00 61.56 197 VAL A N 1
ATOM 1564 C CA . VAL A 1 197 ? 5.923 -8.483 9.374 1.00 61.56 197 VAL A CA 1
ATOM 1565 C C . VAL A 1 197 ? 7.176 -7.737 8.922 1.00 61.56 197 VAL A C 1
ATOM 1567 O O . VAL A 1 197 ? 7.254 -7.318 7.772 1.00 61.56 197 VAL A O 1
ATOM 1570 N N . VAL A 1 198 ? 8.177 -7.616 9.799 1.00 58.94 198 VAL A N 1
ATOM 1571 C CA . VAL A 1 198 ? 9.458 -6.971 9.468 1.00 58.94 198 VAL A CA 1
ATOM 1572 C C . VAL A 1 198 ? 10.141 -7.673 8.294 1.00 58.94 198 VAL A C 1
ATOM 1574 O O . VAL A 1 198 ? 10.661 -7.006 7.403 1.00 58.94 198 VAL A O 1
ATOM 1577 N N . GLU A 1 199 ? 10.105 -9.006 8.255 1.00 57.53 199 GLU A N 1
ATOM 1578 C CA . GLU A 1 199 ? 10.693 -9.769 7.152 1.00 57.53 199 GLU A CA 1
ATOM 1579 C C . GLU A 1 199 ? 9.932 -9.570 5.835 1.00 57.53 199 GLU A C 1
ATOM 1581 O O . GLU A 1 199 ? 10.559 -9.360 4.800 1.00 57.53 199 GLU A O 1
ATOM 1586 N N . ILE A 1 200 ? 8.595 -9.548 5.862 1.00 65.31 200 ILE A N 1
ATOM 1587 C CA . ILE A 1 200 ? 7.777 -9.246 4.675 1.00 65.31 200 ILE A CA 1
ATOM 1588 C C . ILE A 1 200 ? 8.130 -7.865 4.113 1.00 65.31 200 ILE A C 1
ATOM 1590 O O . ILE A 1 200 ? 8.330 -7.718 2.908 1.00 65.31 200 ILE A O 1
ATOM 1594 N N . VAL A 1 201 ? 8.257 -6.859 4.979 1.00 62.66 201 VAL A N 1
ATOM 1595 C CA . VAL A 1 201 ? 8.631 -5.493 4.582 1.00 62.66 201 VAL A CA 1
ATOM 1596 C C . VAL A 1 201 ? 10.035 -5.472 3.976 1.00 62.66 201 VAL A C 1
ATOM 1598 O O . VAL A 1 201 ? 10.241 -4.877 2.917 1.00 62.66 201 VAL A O 1
ATOM 1601 N N . ARG A 1 202 ? 10.996 -6.162 4.603 1.00 65.62 202 ARG A N 1
ATOM 1602 C CA . ARG A 1 202 ? 12.370 -6.288 4.095 1.00 65.62 202 ARG A CA 1
ATOM 1603 C C . ARG A 1 202 ? 12.392 -6.905 2.697 1.00 65.62 202 ARG A C 1
ATOM 1605 O O . ARG A 1 202 ? 13.056 -6.377 1.808 1.00 65.62 202 ARG A O 1
ATOM 1612 N N . LEU A 1 203 ? 11.655 -7.997 2.498 1.00 66.75 203 LEU A N 1
ATOM 1613 C CA . LEU A 1 203 ? 11.568 -8.694 1.215 1.00 66.75 203 LEU A CA 1
ATOM 1614 C C . LEU A 1 203 ? 10.892 -7.833 0.144 1.00 66.75 203 LEU A C 1
ATOM 1616 O O . LEU A 1 203 ? 11.411 -7.747 -0.966 1.00 66.75 203 LEU A O 1
ATOM 1620 N N . ARG A 1 204 ? 9.800 -7.131 0.477 1.00 71.50 204 ARG A N 1
ATOM 1621 C CA . ARG A 1 204 ? 9.150 -6.171 -0.433 1.00 71.50 204 ARG A CA 1
ATOM 1622 C C . ARG A 1 204 ? 10.125 -5.085 -0.891 1.00 71.50 204 ARG A C 1
ATOM 1624 O O . ARG A 1 204 ? 10.217 -4.814 -2.084 1.00 71.50 204 ARG A O 1
ATOM 1631 N N . HIS A 1 205 ? 10.906 -4.520 0.030 1.00 65.62 205 HIS A N 1
ATOM 1632 C CA . HIS A 1 205 ? 11.917 -3.519 -0.313 1.00 65.62 205 HIS A CA 1
ATOM 1633 C C . HIS A 1 205 ? 13.021 -4.089 -1.219 1.00 65.62 205 HIS A C 1
ATOM 1635 O O . HIS A 1 205 ? 13.411 -3.449 -2.192 1.00 65.62 205 HIS A O 1
ATOM 1641 N N . MET A 1 206 ? 13.495 -5.311 -0.947 1.00 62.88 206 MET A N 1
ATOM 1642 C CA . MET A 1 206 ? 14.478 -5.982 -1.807 1.00 62.88 206 MET A CA 1
ATOM 1643 C C . MET A 1 206 ? 13.946 -6.238 -3.221 1.00 62.88 206 MET A C 1
ATOM 1645 O O . MET A 1 206 ? 14.679 -6.033 -4.186 1.00 62.88 206 MET A O 1
ATOM 1649 N N . ILE A 1 207 ? 12.685 -6.660 -3.349 1.00 74.00 207 ILE A N 1
ATOM 1650 C CA . ILE A 1 207 ? 12.034 -6.875 -4.648 1.00 74.00 207 ILE A CA 1
ATOM 1651 C C . ILE A 1 207 ? 11.924 -5.551 -5.410 1.00 74.00 207 ILE A C 1
ATOM 1653 O O . ILE A 1 207 ? 12.290 -5.499 -6.582 1.00 74.00 207 ILE A O 1
ATOM 1657 N N . ALA A 1 208 ? 11.498 -4.472 -4.746 1.00 68.19 208 ALA A N 1
ATOM 1658 C CA . ALA A 1 208 ? 11.415 -3.147 -5.359 1.00 68.19 208 ALA A CA 1
ATOM 1659 C C . ALA A 1 208 ? 12.781 -2.673 -5.887 1.00 68.19 208 ALA A C 1
ATOM 1661 O O . ALA A 1 208 ? 12.882 -2.247 -7.035 1.00 68.19 208 ALA A O 1
ATOM 1662 N N . GLN A 1 209 ? 13.851 -2.840 -5.100 1.00 71.50 209 GLN A N 1
ATOM 1663 C CA . GLN A 1 209 ? 15.214 -2.520 -5.542 1.00 71.50 209 GLN A CA 1
ATOM 1664 C C . GLN A 1 209 ? 15.675 -3.380 -6.727 1.00 71.50 209 GLN A C 1
ATOM 1666 O O . GLN A 1 209 ? 16.374 -2.893 -7.615 1.00 71.50 209 GLN A O 1
ATOM 1671 N N . GLN A 1 210 ? 15.335 -4.673 -6.741 1.00 80.00 210 GLN A N 1
ATOM 1672 C CA . GLN A 1 210 ? 15.682 -5.552 -7.859 1.00 80.00 210 GLN A CA 1
ATOM 1673 C C . GLN A 1 210 ? 14.945 -5.158 -9.140 1.00 80.00 210 GLN A C 1
ATOM 1675 O O . GLN A 1 210 ? 15.568 -5.134 -10.199 1.00 80.00 210 GLN A O 1
ATOM 1680 N N . LEU A 1 211 ? 13.660 -4.813 -9.040 1.00 81.19 211 LEU A N 1
ATOM 1681 C CA . LEU A 1 211 ? 12.870 -4.324 -10.168 1.00 81.19 211 LEU A CA 1
ATOM 1682 C C . LEU A 1 211 ? 13.441 -3.016 -10.717 1.00 81.19 211 LEU A C 1
ATOM 1684 O O . LEU A 1 211 ? 13.661 -2.912 -11.919 1.00 81.19 211 LEU A O 1
ATOM 1688 N N . GLU A 1 212 ? 13.774 -2.060 -9.851 1.00 79.12 212 GLU A N 1
ATOM 1689 C CA . GLU A 1 212 ? 14.405 -0.804 -10.266 1.00 79.12 212 GLU A CA 1
ATOM 1690 C C . GLU A 1 212 ? 15.714 -1.063 -11.030 1.00 79.12 212 GLU A C 1
ATOM 1692 O O . GLU A 1 212 ? 15.887 -0.591 -12.154 1.00 79.12 212 GLU A O 1
ATOM 1697 N N . ARG A 1 213 ? 16.602 -1.910 -10.495 1.00 84.56 213 ARG A N 1
ATOM 1698 C CA . ARG A 1 213 ? 17.851 -2.290 -11.181 1.00 84.56 213 ARG A CA 1
ATOM 1699 C C . ARG A 1 213 ? 17.608 -2.972 -12.524 1.00 84.56 213 ARG A C 1
ATOM 1701 O O . ARG A 1 213 ? 18.337 -2.697 -13.474 1.00 84.56 213 ARG A O 1
ATOM 1708 N N . ALA A 1 214 ? 16.607 -3.847 -12.608 1.00 86.69 214 ALA A N 1
ATOM 1709 C CA . ALA A 1 214 ? 16.245 -4.510 -13.855 1.00 86.69 214 ALA A CA 1
ATOM 1710 C C . ALA A 1 214 ? 15.777 -3.494 -14.906 1.00 86.69 214 ALA A C 1
ATOM 1712 O O . ALA A 1 214 ? 16.253 -3.539 -16.036 1.00 86.69 214 ALA A O 1
ATOM 1713 N N . THR A 1 215 ? 14.938 -2.526 -14.520 1.00 88.12 215 THR A N 1
ATOM 1714 C CA . THR A 1 215 ? 14.479 -1.467 -15.435 1.00 88.12 215 THR A CA 1
ATOM 1715 C C . THR A 1 215 ? 15.611 -0.545 -15.889 1.00 88.12 215 THR A C 1
ATOM 1717 O O . THR A 1 215 ? 15.633 -0.120 -17.043 1.00 88.12 215 THR A O 1
ATOM 1720 N N . ILE A 1 216 ? 16.580 -0.242 -15.018 1.00 88.56 216 ILE A N 1
ATOM 1721 C CA . ILE A 1 216 ? 17.758 0.554 -15.388 1.00 88.56 216 ILE A CA 1
ATOM 1722 C C . ILE A 1 216 ? 18.596 -0.205 -16.418 1.00 88.56 216 ILE A C 1
ATOM 1724 O O . ILE A 1 216 ? 18.864 0.343 -17.486 1.00 88.56 216 ILE A O 1
ATOM 1728 N N . MET A 1 217 ? 18.931 -1.471 -16.144 1.00 90.69 217 MET A N 1
ATOM 1729 C CA . MET A 1 217 ? 19.676 -2.310 -17.089 1.00 90.69 217 MET A CA 1
ATOM 1730 C C . MET A 1 217 ? 18.948 -2.449 -18.425 1.00 90.69 217 MET A C 1
ATOM 1732 O O . MET A 1 217 ? 19.566 -2.311 -19.474 1.00 90.69 217 MET A O 1
ATOM 1736 N N . GLU A 1 218 ? 17.638 -2.695 -18.418 1.00 91.12 218 GLU A N 1
ATOM 1737 C CA . GLU A 1 218 ? 16.850 -2.805 -19.649 1.00 91.12 218 GLU A CA 1
ATOM 1738 C C . GLU A 1 218 ? 16.927 -1.519 -20.482 1.00 91.12 218 GLU A C 1
ATOM 1740 O O . GLU A 1 218 ? 17.178 -1.567 -21.686 1.00 91.12 218 GLU A O 1
ATOM 1745 N N . ASN A 1 219 ? 16.802 -0.356 -19.841 1.00 92.81 219 ASN A N 1
ATOM 1746 C CA . ASN A 1 219 ? 16.941 0.934 -20.513 1.00 92.81 219 ASN A CA 1
ATOM 1747 C C . ASN A 1 219 ? 18.358 1.173 -21.058 1.00 92.81 219 ASN A C 1
ATOM 1749 O O . ASN A 1 219 ? 18.509 1.787 -22.118 1.00 92.81 219 ASN A O 1
ATOM 1753 N N . GLU A 1 220 ? 19.395 0.715 -20.358 1.00 92.44 220 GLU A N 1
ATOM 1754 C CA . GLU A 1 220 ? 20.782 0.765 -20.835 1.00 92.44 220 GLU A CA 1
ATOM 1755 C C . GLU A 1 220 ? 20.973 -0.125 -22.068 1.00 92.44 220 GLU A C 1
ATOM 1757 O O . GLU A 1 220 ? 21.418 0.369 -23.107 1.00 92.44 220 GLU A O 1
ATOM 1762 N N . TYR A 1 221 ? 20.511 -1.378 -22.026 1.00 92.75 221 TYR A N 1
ATOM 1763 C CA . TYR A 1 221 ? 20.555 -2.282 -23.178 1.00 92.75 221 TYR A CA 1
ATOM 1764 C C . TYR A 1 221 ? 19.778 -1.734 -24.379 1.00 92.75 221 TYR A C 1
ATOM 1766 O O . TYR A 1 221 ? 20.240 -1.826 -25.517 1.00 92.75 221 TYR A O 1
ATOM 1774 N N . LEU A 1 222 ? 18.616 -1.113 -24.160 1.00 93.88 222 LEU A N 1
ATOM 1775 C CA . LEU A 1 222 ? 17.849 -0.484 -25.238 1.00 93.88 222 LEU A CA 1
ATOM 1776 C C . LEU A 1 222 ? 18.614 0.678 -25.892 1.00 93.88 222 LEU A C 1
ATOM 1778 O O . LEU A 1 222 ? 18.568 0.824 -27.118 1.00 93.88 222 LEU A O 1
ATOM 1782 N N . LYS A 1 223 ? 19.349 1.477 -25.109 1.00 93.81 223 LYS A N 1
ATOM 1783 C CA . LYS A 1 223 ? 20.213 2.548 -25.635 1.00 93.81 223 LYS A CA 1
ATOM 1784 C C . LYS A 1 223 ? 21.380 1.985 -26.440 1.00 93.81 223 LYS A C 1
ATOM 1786 O O . LYS A 1 223 ? 21.655 2.492 -27.528 1.00 93.81 223 LYS A O 1
ATOM 1791 N N . GLU A 1 224 ? 22.028 0.932 -25.952 1.00 94.50 224 GLU A N 1
ATOM 1792 C CA . GLU A 1 224 ? 23.121 0.261 -26.665 1.00 94.50 224 GLU A CA 1
ATOM 1793 C C . GLU A 1 224 ? 22.645 -0.345 -27.988 1.00 94.50 224 GLU A C 1
ATOM 1795 O O . GLU A 1 224 ? 23.250 -0.115 -29.036 1.00 94.50 224 GLU A O 1
ATOM 1800 N N . ILE A 1 225 ? 21.503 -1.038 -27.983 1.00 94.44 225 ILE A N 1
ATOM 1801 C CA . ILE A 1 225 ? 20.891 -1.586 -29.200 1.00 94.44 225 ILE A CA 1
ATOM 1802 C C . ILE A 1 225 ? 20.565 -0.465 -30.194 1.00 94.44 225 ILE A C 1
ATOM 1804 O O . ILE A 1 225 ? 20.769 -0.631 -31.398 1.00 94.44 225 ILE A O 1
ATOM 1808 N N . ALA A 1 226 ? 20.065 0.680 -29.725 1.00 94.81 226 ALA A N 1
ATOM 1809 C CA . ALA A 1 226 ? 19.791 1.826 -30.588 1.00 94.81 226 ALA A CA 1
ATOM 1810 C C . ALA A 1 226 ? 21.076 2.418 -31.198 1.00 94.81 226 ALA A C 1
ATOM 1812 O O . ALA A 1 226 ? 21.090 2.739 -32.391 1.00 94.81 226 ALA A O 1
ATOM 1813 N N . ALA A 1 227 ? 22.158 2.515 -30.420 1.00 95.19 227 ALA A N 1
ATOM 1814 C CA . ALA A 1 227 ? 23.462 2.970 -30.899 1.00 95.19 227 ALA A CA 1
ATOM 1815 C C . ALA A 1 227 ? 24.037 2.018 -31.962 1.00 95.19 227 ALA A C 1
ATOM 1817 O O . ALA A 1 227 ? 24.357 2.457 -33.068 1.00 95.19 227 ALA A O 1
ATOM 1818 N N . LEU A 1 228 ? 24.048 0.710 -31.687 1.00 95.44 228 LEU A N 1
ATOM 1819 C CA . LEU A 1 228 ? 24.511 -0.314 -32.628 1.00 95.44 228 LEU A CA 1
ATOM 1820 C C . LEU A 1 228 ? 23.679 -0.335 -33.916 1.00 95.44 228 LEU A C 1
ATOM 1822 O O . LEU A 1 228 ? 24.225 -0.445 -35.013 1.00 95.44 228 LEU A O 1
ATOM 1826 N N . LYS A 1 229 ? 22.352 -0.172 -33.821 1.00 95.56 229 LYS A N 1
ATOM 1827 C CA . LYS A 1 229 ? 21.483 -0.048 -35.004 1.00 95.56 229 LYS A CA 1
ATOM 1828 C C . LYS A 1 229 ? 21.843 1.169 -35.857 1.00 95.56 229 LYS A C 1
ATOM 1830 O O . LYS A 1 229 ? 21.824 1.069 -37.084 1.00 95.56 229 LYS A O 1
ATOM 1835 N N . LYS A 1 230 ? 22.178 2.300 -35.230 1.00 95.25 230 LYS A N 1
ATOM 1836 C CA . LYS A 1 230 ? 22.601 3.521 -35.931 1.00 95.25 230 LYS A CA 1
ATOM 1837 C C . LYS A 1 230 ? 23.948 3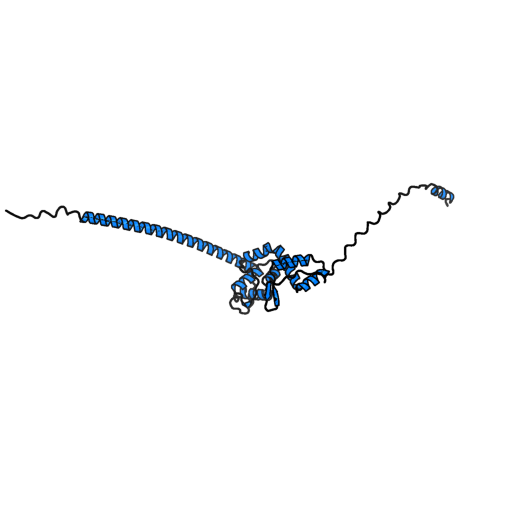.331 -36.631 1.00 95.25 230 LYS A C 1
ATOM 1839 O O . LYS A 1 230 ? 24.083 3.722 -37.789 1.00 95.25 230 LYS A O 1
ATOM 1844 N N . GLU A 1 231 ? 24.915 2.698 -35.972 1.00 94.94 231 GLU A N 1
ATOM 1845 C CA . GLU A 1 231 ? 26.209 2.367 -36.582 1.00 94.94 231 GLU A CA 1
ATOM 1846 C C . GLU A 1 231 ? 26.051 1.407 -37.761 1.00 94.94 231 GLU A C 1
ATOM 1848 O O . GLU A 1 231 ? 26.598 1.642 -38.837 1.00 94.94 231 GLU A O 1
ATOM 1853 N N . LEU A 1 232 ? 25.237 0.362 -37.605 1.00 95.50 232 LEU A N 1
ATOM 1854 C CA . LEU A 1 232 ? 24.956 -0.596 -38.671 1.00 95.50 232 LEU A CA 1
ATOM 1855 C C . LEU A 1 232 ? 24.294 0.081 -39.880 1.00 95.50 232 LEU A C 1
ATOM 1857 O O . LEU A 1 232 ? 24.647 -0.223 -41.021 1.00 95.50 232 LEU A O 1
ATOM 1861 N N . ALA A 1 233 ? 23.377 1.026 -39.655 1.00 95.06 233 ALA A N 1
ATOM 1862 C CA . ALA A 1 233 ? 22.793 1.829 -40.729 1.00 95.06 233 ALA A CA 1
ATOM 1863 C C . ALA A 1 233 ? 23.854 2.664 -41.468 1.00 95.06 233 ALA A C 1
ATOM 1865 O O . ALA A 1 233 ? 23.856 2.700 -42.699 1.00 95.06 233 ALA A O 1
ATOM 1866 N N . HIS A 1 234 ? 24.794 3.268 -40.736 1.00 94.69 234 HIS A N 1
ATOM 1867 C CA . HIS A 1 234 ? 25.908 4.015 -41.322 1.00 94.69 234 HIS A CA 1
ATOM 1868 C C . HIS A 1 234 ? 26.832 3.116 -42.162 1.00 94.69 234 HIS A C 1
ATOM 1870 O O . HIS A 1 234 ? 27.174 3.465 -43.293 1.00 94.69 234 HIS A O 1
ATOM 1876 N N . TYR A 1 235 ? 27.194 1.929 -41.661 1.00 94.50 235 TYR A N 1
ATOM 1877 C CA . TYR A 1 235 ? 28.001 0.972 -42.425 1.00 94.50 235 TYR A CA 1
ATOM 1878 C C . TYR A 1 235 ? 27.291 0.489 -43.690 1.00 94.50 235 TYR A C 1
ATOM 1880 O O . TYR A 1 235 ? 27.910 0.473 -44.750 1.00 94.50 235 TYR A O 1
ATOM 1888 N N . LYS A 1 236 ? 25.989 0.178 -43.618 1.00 94.88 236 LYS A N 1
ATOM 1889 C CA . LYS A 1 236 ? 25.191 -0.189 -44.800 1.00 94.88 236 LYS A CA 1
ATOM 1890 C C . LYS A 1 236 ? 25.154 0.918 -45.851 1.00 94.88 236 LYS A C 1
ATOM 1892 O O . LYS A 1 236 ? 25.241 0.632 -47.041 1.00 94.88 236 LYS A O 1
ATOM 1897 N N . GLN A 1 237 ? 25.042 2.176 -45.427 1.00 94.56 237 GLN A N 1
ATOM 1898 C CA . GLN A 1 237 ? 25.073 3.312 -46.346 1.00 94.56 237 GLN A CA 1
ATOM 1899 C C . GLN A 1 237 ? 26.434 3.437 -47.043 1.00 94.56 237 GLN A C 1
ATOM 1901 O O . GLN A 1 237 ? 26.482 3.628 -48.258 1.00 94.56 237 GLN A O 1
ATOM 1906 N N . LYS A 1 238 ? 27.534 3.303 -46.294 1.00 94.31 238 LYS A N 1
ATOM 1907 C CA . LYS A 1 238 ? 28.891 3.350 -46.853 1.00 94.31 238 LYS A CA 1
ATOM 1908 C C . LYS A 1 238 ? 29.153 2.191 -47.817 1.00 94.31 238 LYS A C 1
ATOM 1910 O O . LYS A 1 238 ? 29.756 2.395 -48.863 1.00 94.31 238 LYS A O 1
ATOM 1915 N N . ASP A 1 239 ? 28.677 0.998 -47.483 1.00 95.12 239 ASP A N 1
ATOM 1916 C CA . ASP A 1 239 ? 28.797 -0.181 -48.341 1.00 95.12 239 ASP A CA 1
ATOM 1917 C C . ASP A 1 239 ? 28.033 0.002 -49.659 1.00 95.12 239 ASP A C 1
ATOM 1919 O O . ASP A 1 239 ? 28.581 -0.217 -50.736 1.00 95.12 239 ASP A O 1
ATOM 1923 N N . HIS A 1 240 ? 26.814 0.550 -49.596 1.00 94.25 240 HIS A N 1
ATOM 1924 C CA . HIS A 1 240 ? 26.050 0.911 -50.790 1.00 94.25 240 HIS A CA 1
ATOM 1925 C C . HIS A 1 240 ? 26.781 1.942 -51.670 1.00 94.25 240 HIS A C 1
ATOM 1927 O O . HIS A 1 240 ? 26.835 1.787 -52.889 1.00 94.25 240 HIS A O 1
ATOM 1933 N N . GLN A 1 241 ? 27.392 2.967 -51.065 1.00 93.12 241 GLN A N 1
ATOM 1934 C CA . GLN A 1 241 ? 28.212 3.943 -51.793 1.00 93.12 241 GLN A CA 1
ATOM 1935 C C . GLN A 1 241 ? 29.434 3.291 -52.450 1.00 93.12 241 GLN A C 1
ATOM 1937 O O . GLN A 1 241 ? 29.721 3.566 -53.614 1.00 93.12 241 GLN A O 1
ATOM 1942 N N . ASN A 1 242 ? 30.134 2.409 -51.734 1.00 94.00 242 ASN A N 1
ATOM 1943 C CA . ASN A 1 242 ? 31.270 1.673 -52.280 1.00 94.00 242 ASN A CA 1
ATOM 1944 C C . ASN A 1 242 ? 30.846 0.793 -53.461 1.00 94.00 242 ASN A C 1
ATOM 1946 O O . ASN A 1 242 ? 31.523 0.798 -54.487 1.00 94.00 242 ASN A O 1
ATOM 1950 N N . GLN A 1 243 ? 29.711 0.095 -53.355 1.00 93.50 243 GLN A N 1
ATOM 1951 C CA . GLN A 1 243 ? 29.177 -0.725 -54.440 1.00 93.50 243 GLN A CA 1
ATOM 1952 C C . GLN A 1 243 ? 28.852 0.120 -55.677 1.00 93.50 243 GLN A C 1
ATOM 1954 O O . GLN A 1 243 ? 29.229 -0.249 -56.784 1.00 93.50 243 GLN A O 1
ATOM 1959 N N . MET A 1 244 ? 28.239 1.294 -55.501 1.00 93.50 244 MET A N 1
ATOM 1960 C CA . MET A 1 244 ? 28.006 2.221 -56.612 1.00 93.50 244 MET A CA 1
ATOM 1961 C C . MET A 1 244 ? 29.309 2.657 -57.292 1.00 93.50 244 MET A C 1
ATOM 1963 O O . MET A 1 244 ? 29.368 2.731 -58.518 1.00 93.50 244 MET A O 1
ATOM 1967 N N . VAL A 1 245 ? 30.355 2.955 -56.515 1.00 94.38 245 VAL A N 1
ATOM 1968 C CA . VAL A 1 245 ? 31.671 3.317 -57.064 1.00 94.38 245 VAL A CA 1
ATOM 1969 C C . VAL A 1 245 ? 32.271 2.146 -57.842 1.00 94.38 245 VAL A C 1
ATOM 1971 O O . VAL A 1 245 ? 32.761 2.354 -58.950 1.00 94.38 245 VAL A O 1
ATOM 1974 N N . ILE A 1 246 ? 32.192 0.924 -57.306 1.00 93.19 246 ILE A N 1
ATOM 1975 C CA . ILE A 1 246 ? 32.640 -0.296 -57.992 1.00 93.19 246 ILE A CA 1
ATOM 1976 C C . ILE A 1 246 ? 31.889 -0.474 -59.315 1.00 93.19 246 ILE A C 1
ATOM 1978 O O . ILE A 1 246 ? 32.529 -0.699 -60.338 1.00 93.19 246 ILE A O 1
ATOM 1982 N N . ASP A 1 247 ? 30.568 -0.304 -59.331 1.00 92.56 247 ASP A N 1
ATOM 1983 C CA . ASP A 1 247 ? 29.756 -0.433 -60.544 1.00 92.56 247 ASP A CA 1
ATOM 1984 C C . ASP A 1 247 ? 30.114 0.634 -61.593 1.00 92.56 247 ASP A C 1
ATOM 1986 O O . ASP A 1 247 ? 30.196 0.333 -62.786 1.00 92.56 247 ASP A O 1
ATOM 1990 N N . ILE A 1 248 ? 30.350 1.883 -61.171 1.00 92.62 248 ILE A N 1
ATOM 1991 C CA . ILE A 1 248 ? 30.789 2.973 -62.059 1.00 92.62 248 ILE A CA 1
ATOM 1992 C C . ILE A 1 248 ? 32.165 2.656 -62.652 1.00 92.62 248 ILE A C 1
ATOM 1994 O O . ILE A 1 248 ? 32.352 2.784 -63.863 1.00 92.62 248 ILE A O 1
ATOM 1998 N N . LEU A 1 249 ? 33.119 2.222 -61.823 1.00 90.31 249 LEU A N 1
ATOM 1999 C CA . LEU A 1 249 ? 34.458 1.840 -62.276 1.00 90.31 249 LEU A CA 1
ATOM 2000 C C . LEU A 1 249 ? 34.409 0.620 -63.205 1.00 90.31 249 LEU A C 1
ATOM 2002 O O . LEU A 1 249 ? 35.072 0.619 -64.239 1.00 90.31 249 LEU A O 1
ATOM 2006 N N . GLY A 1 250 ? 33.588 -0.383 -62.887 1.00 90.62 250 GLY A N 1
ATOM 2007 C CA . GLY A 1 250 ? 33.375 -1.568 -63.717 1.00 90.62 250 GLY A CA 1
ATOM 2008 C C . GLY A 1 250 ? 32.797 -1.217 -65.086 1.00 90.62 250 GLY A C 1
ATOM 2009 O O . GLY A 1 250 ? 33.315 -1.675 -66.103 1.00 90.62 250 GLY A O 1
ATOM 2010 N N . LYS A 1 251 ? 31.795 -0.327 -65.134 1.00 89.50 251 LYS A N 1
ATOM 2011 C CA . LYS A 1 251 ? 31.276 0.227 -66.395 1.00 89.50 251 LYS A CA 1
ATOM 2012 C C . LYS A 1 251 ? 32.362 0.968 -67.169 1.00 89.50 251 LYS A C 1
ATOM 2014 O O . LYS A 1 251 ? 32.522 0.704 -68.352 1.00 89.50 251 LYS A O 1
ATOM 2019 N N . ALA A 1 252 ? 33.133 1.837 -66.512 1.00 83.38 252 ALA A N 1
ATOM 2020 C CA . ALA A 1 252 ? 34.201 2.599 -67.157 1.00 83.38 252 ALA A CA 1
ATOM 2021 C C . ALA A 1 252 ? 35.294 1.697 -67.760 1.00 83.38 252 ALA A C 1
ATOM 2023 O O . ALA A 1 252 ? 35.797 1.992 -68.844 1.00 83.38 252 ALA A O 1
ATOM 2024 N N . ILE A 1 253 ? 35.639 0.592 -67.088 1.00 78.69 253 ILE A N 1
ATOM 2025 C CA . ILE A 1 253 ? 36.565 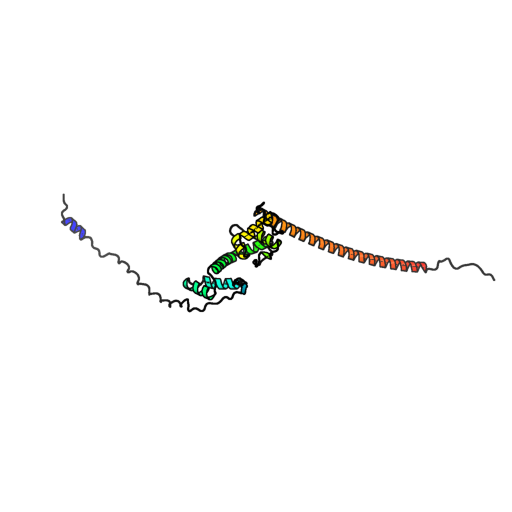-0.426 -67.607 1.00 78.69 253 ILE A CA 1
ATOM 2026 C C . ILE A 1 253 ? 35.932 -1.186 -68.779 1.00 78.69 253 ILE A C 1
ATOM 2028 O O . ILE A 1 253 ? 36.582 -1.329 -69.807 1.00 78.69 253 ILE A O 1
ATOM 2032 N N . GLY A 1 254 ? 34.674 -1.623 -68.666 1.00 74.38 254 GLY A N 1
ATOM 2033 C CA . GLY A 1 254 ? 33.970 -2.351 -69.731 1.00 74.38 254 GLY A CA 1
ATOM 2034 C C . GLY A 1 254 ? 33.692 -1.521 -70.990 1.00 74.38 254 GLY A C 1
ATOM 2035 O O . GLY A 1 254 ? 33.573 -2.077 -72.074 1.00 74.38 254 GLY A O 1
ATOM 2036 N N . THR A 1 255 ? 33.625 -0.191 -70.871 1.00 65.50 255 THR A N 1
ATOM 2037 C CA . THR A 1 255 ? 33.511 0.734 -72.012 1.00 65.50 255 THR A CA 1
ATOM 2038 C C . THR A 1 255 ? 34.854 1.127 -72.626 1.00 65.50 255 THR A C 1
ATOM 2040 O O . THR A 1 255 ? 34.869 1.869 -73.609 1.00 65.50 255 THR A O 1
ATOM 2043 N N . ARG A 1 256 ? 35.993 0.683 -72.069 1.00 59.62 256 ARG A N 1
ATOM 2044 C CA . ARG A 1 256 ? 37.277 0.844 -72.761 1.00 59.62 256 ARG A CA 1
ATOM 2045 C C . ARG A 1 256 ? 37.298 -0.125 -73.945 1.00 59.62 256 ARG A C 1
ATOM 2047 O O . ARG A 1 256 ? 37.111 -1.319 -73.721 1.00 59.62 256 ARG A O 1
ATOM 2054 N N . PRO A 1 257 ? 37.531 0.352 -75.179 1.00 58.16 257 PRO A N 1
ATOM 2055 C CA . PRO A 1 257 ? 37.684 -0.545 -76.312 1.00 58.16 257 PRO A CA 1
ATOM 2056 C C . PRO A 1 257 ? 38.864 -1.478 -76.037 1.00 58.16 257 PRO A C 1
ATOM 2058 O O . PRO A 1 257 ? 39.925 -1.033 -75.585 1.00 58.16 257 PRO A O 1
ATOM 2061 N N . ASN A 1 258 ? 38.653 -2.774 -76.260 1.00 55.72 258 ASN A N 1
ATOM 2062 C CA . ASN A 1 258 ? 39.705 -3.773 -76.180 1.00 55.72 258 ASN A CA 1
ATOM 2063 C C . ASN A 1 258 ? 40.800 -3.353 -77.180 1.00 55.72 258 ASN A C 1
ATOM 2065 O O . ASN A 1 258 ? 40.481 -3.197 -78.359 1.00 55.72 258 ASN A O 1
ATOM 2069 N N . PRO A 1 259 ? 42.062 -3.125 -76.771 1.00 55.19 259 PRO A N 1
ATOM 2070 C CA . PRO A 1 259 ? 43.105 -2.606 -77.664 1.00 55.19 259 PRO A CA 1
ATOM 2071 C C . PRO A 1 259 ? 43.584 -3.626 -78.723 1.00 55.19 259 PRO A C 1
ATOM 2073 O O . PRO A 1 259 ? 44.716 -3.540 -79.185 1.00 55.19 259 PRO A O 1
ATOM 2076 N N . GLY A 1 260 ? 42.740 -4.590 -79.103 1.00 53.78 260 GLY A N 1
ATOM 2077 C CA . GLY A 1 260 ? 43.052 -5.664 -80.044 1.00 53.78 260 GLY A CA 1
ATOM 2078 C C . GLY A 1 260 ? 41.910 -6.098 -80.969 1.00 53.78 260 GLY A C 1
ATOM 2079 O O . GLY A 1 260 ? 42.118 -7.036 -81.725 1.00 53.78 260 GLY A O 1
ATOM 2080 N N . GLU A 1 261 ? 40.738 -5.454 -80.957 1.00 53.44 261 GLU A N 1
ATOM 2081 C CA . GLU A 1 261 ? 39.692 -5.707 -81.965 1.00 53.44 261 GLU A CA 1
ATOM 2082 C C . GLU A 1 261 ? 39.656 -4.543 -82.954 1.00 53.44 261 GLU A C 1
ATOM 2084 O O . GLU A 1 261 ? 39.089 -3.486 -82.676 1.00 53.44 261 GLU A O 1
ATOM 2089 N N . GLY A 1 262 ? 40.323 -4.718 -84.093 1.00 48.47 262 GLY A N 1
ATOM 2090 C CA . GLY A 1 262 ? 40.303 -3.736 -85.172 1.00 48.47 262 GLY A CA 1
ATOM 2091 C C . GLY A 1 262 ? 41.537 -3.743 -86.057 1.00 48.47 262 GLY A C 1
ATOM 2092 O O . GLY A 1 262 ? 42.047 -2.667 -86.327 1.00 48.47 262 GLY A O 1
ATOM 2093 N N . LEU A 1 263 ? 42.010 -4.916 -86.484 1.00 44.84 263 LEU A N 1
ATOM 2094 C CA . LEU A 1 263 ? 42.744 -5.095 -87.740 1.00 44.84 263 LEU A CA 1
ATOM 2095 C C . LEU A 1 263 ? 42.485 -6.530 -88.220 1.00 44.84 263 LEU A C 1
ATOM 2097 O O . LEU A 1 263 ? 43.354 -7.392 -88.116 1.00 44.84 263 LEU A O 1
ATOM 2101 N N . ASP A 1 264 ? 41.262 -6.776 -88.688 1.00 43.88 264 ASP A N 1
ATOM 2102 C CA . ASP A 1 264 ? 41.036 -7.884 -89.611 1.00 43.88 264 ASP A CA 1
ATOM 2103 C C . ASP A 1 264 ? 41.701 -7.505 -90.943 1.00 43.88 264 ASP A C 1
ATOM 2105 O O . ASP A 1 264 ? 41.546 -6.387 -91.445 1.00 43.88 264 ASP A O 1
ATOM 2109 N N . GLU A 1 265 ? 42.530 -8.423 -91.431 1.00 52.22 265 GLU A N 1
ATOM 2110 C CA . GLU A 1 265 ? 43.101 -8.450 -92.775 1.00 52.22 265 GLU A CA 1
ATOM 2111 C C . GLU A 1 265 ? 41.994 -8.550 -93.853 1.00 52.22 265 GLU A C 1
ATOM 2113 O O . GLU A 1 265 ? 40.874 -8.944 -93.543 1.00 52.22 265 GLU A O 1
ATOM 2118 N N . GLU A 1 266 ? 42.371 -8.273 -95.115 1.00 46.69 266 GLU A N 1
ATOM 2119 C CA . GLU A 1 266 ? 41.582 -8.328 -96.378 1.00 46.69 266 GLU A CA 1
ATOM 2120 C C . GLU A 1 266 ? 40.825 -7.016 -96.706 1.00 46.69 266 GLU A C 1
ATOM 2122 O O . GLU A 1 266 ? 40.094 -6.476 -95.889 1.00 46.69 266 GLU A O 1
ATOM 2127 N N . ASP A 1 267 ? 41.023 -6.317 -97.832 1.00 39.50 267 ASP A N 1
ATOM 2128 C CA . ASP A 1 267 ? 41.202 -6.713 -99.241 1.00 39.50 267 ASP A CA 1
ATOM 2129 C C . ASP A 1 267 ? 42.164 -5.726 -99.959 1.00 39.50 267 ASP A C 1
ATOM 2131 O O . ASP A 1 267 ? 42.093 -4.515 -99.761 1.00 39.50 267 ASP A O 1
ATOM 2135 N N . ALA A 1 268 ? 43.189 -6.151 -100.706 1.00 42.62 268 ALA A N 1
ATOM 2136 C CA . ALA A 1 268 ? 43.118 -6.596 -102.103 1.00 42.62 268 ALA A CA 1
ATOM 2137 C C . ALA A 1 268 ? 42.469 -5.588 -103.082 1.00 42.62 268 ALA A C 1
ATOM 2139 O O . ALA A 1 268 ? 41.318 -5.760 -103.468 1.00 42.62 268 ALA A O 1
ATOM 2140 N N . THR A 1 269 ? 43.223 -4.590 -103.573 1.00 38.72 269 THR A N 1
ATOM 2141 C CA . THR A 1 269 ? 43.434 -4.325 -105.023 1.00 38.72 269 THR A CA 1
ATOM 2142 C C . THR A 1 269 ? 44.572 -3.339 -105.268 1.00 38.72 269 THR A C 1
ATOM 2144 O O . THR A 1 269 ? 44.680 -2.352 -104.509 1.00 38.72 269 THR A O 1
#

Sequence (269 aa):
MSIPFSVLQDYLDLISPEALPQIPQPPAPAPTAPQLPPAPDPHSIEWPIFPPDRISANGRRYYEPQTRLEFMRIYTTLPHGYRQPFLTANNIGHCTVRTWLAAISTFSRLPHAFDDAHRFGIERTTPVDDVTTLTADDKRDLVIGYLAQPHGQGQQFLTFYQLRKHTIMAWCAAMTDGDLDADISPRKIGLMTTRTVVEIVRLRHMIAQQLERATIMENEYLKEIAALKKELAHYKQKDHQNQMVIDILGKAIGTRPNPGEGLDEEDAT

Foldseek 3Di:
DDDDPVVVVVVVVPDDDPDDPDDPDDDDDDPDDPDDPPDPDLLPDDADEQAAPDADPVRDGHHDPVSLVVLLVVLVPDDPNNNVSNCVRHVHDPVNSVLSVVVVVVVVVPVPLVVVLVLQPQPDPQAAPDPVPDALVNLVSLLLSLQLDDPPCSVVSCSRNVHDPVSNVQSQQCVVQVCSNVPDRHPSPDGCHNVNSVVVSVVVVVVVVVVVVVVVVVVVVVVVVVVVVVVVVVVVVVVVVVVVVVVVVVVVVVPPPDPPPPDDDDDDD

pLDDT: mean 71.07, std 15.55, range [34.78, 95.56]

Radius of gyration: 48.5 Å; chains: 1; bounding box: 72×74×213 Å

Secondary structure (DSSP, 8-state):
-PPPTHHHHHHHTT-----PPPPPPPPPPPPPPPPPPPPPPTTSS-PPP---SEE-TTS-EE--HHHHHHHHHHHHHS-HHHHHHHHHHHT--HHHHHHHHHHHHHHTTTHHHHHHHHHTT----S--S-STT--HHHHHHHHHHHHTSPTTTHHHHHHHTT--HHHHHHHHHHHHHT-TTTTPPP-------HHHHHHHHHHHHHHHHHHHHHHHHHHHHHHHHHHHHHHHHHHHHHHHHHHHHHHHHHHHHHTSPPTTSS-------